Protein AF-A0A5B0E7H5-F1 (afdb_monomer)

Foldseek 3Di:
DDDDDDDDDDDDDDDDDDDDDDDDDDDDDDDDDDDDDDDDDPPPDPDPPDFAFDDADADDDDPPDDPDDLADDDQFKTKDASNNPYPVQWDDDPQWDQKTKDWPDDADPSAAHFKTKIKMKAAAFIWGQAPDPFQQKKKKKAWNADWKWKQFPHDTDIAHHQKMKTGHRNGGMIITHNDRGITIIMMMMGRDDDDPPAADDMFIDGLVPFDWAADPPQPSQWTKGWRDDPPGLNDFKTKIKIKHFAFGKPPFFDFAQKWKKKAKTAAWWFKCWQNDTGIGGRGMMMTGHHGTGIMIGRNTNGMTMIIMMITHNDDDDDD

Mean predicted aligned error: 10.49 Å

Radius of gyration: 26.54 Å; Cα contacts (8 Å, |Δi|>4): 688; chains: 1; bounding box: 64×86×79 Å

Structure (mmCIF, N/CA/C/O backbone):
data_AF-A0A5B0E7H5-F1
#
_entry.id   AF-A0A5B0E7H5-F1
#
loop_
_atom_site.group_PDB
_atom_site.id
_atom_site.type_symbol
_atom_site.label_atom_id
_atom_site.label_alt_id
_atom_site.label_comp_id
_atom_site.label_asym_id
_atom_site.label_entity_id
_atom_site.label_seq_id
_atom_site.pdbx_PDB_ins_code
_atom_site.Cartn_x
_atom_site.Cartn_y
_atom_site.Cartn_z
_atom_site.occupancy
_atom_site.B_iso_or_equiv
_atom_site.auth_seq_id
_atom_site.auth_comp_id
_atom_site.auth_asym_id
_atom_site.auth_atom_id
_atom_site.pdbx_PDB_model_num
ATOM 1 N N . MET A 1 1 ? -42.632 -40.472 -27.483 1.00 30.42 1 MET A N 1
ATOM 2 C CA . MET A 1 1 ? -42.657 -41.358 -28.666 1.00 30.42 1 MET A CA 1
ATOM 3 C C . MET A 1 1 ? -42.589 -40.482 -29.907 1.00 30.42 1 MET A C 1
ATOM 5 O O . MET A 1 1 ? -43.371 -39.550 -29.985 1.00 30.42 1 MET A O 1
ATOM 9 N N . ILE A 1 2 ? -41.703 -40.842 -30.837 1.00 28.31 2 ILE A N 1
ATOM 10 C CA . ILE A 1 2 ? -41.766 -40.560 -32.282 1.00 28.31 2 ILE A CA 1
ATOM 11 C C . ILE A 1 2 ? -41.343 -39.156 -32.753 1.00 28.31 2 ILE A C 1
ATOM 13 O O . ILE A 1 2 ? -41.900 -38.126 -32.398 1.00 28.31 2 ILE A O 1
ATOM 17 N N . CYS A 1 3 ? -40.332 -39.196 -33.621 1.00 27.45 3 CYS A N 1
ATOM 18 C CA . CYS A 1 3 ? -39.762 -38.128 -34.424 1.00 27.45 3 CYS A CA 1
ATOM 19 C C . CYS A 1 3 ? -40.385 -38.168 -35.836 1.00 27.45 3 CYS A C 1
ATOM 21 O O . CYS A 1 3 ? -40.509 -39.253 -36.406 1.00 27.45 3 CYS A O 1
ATOM 23 N N . SER A 1 4 ? -40.718 -37.014 -36.423 1.00 28.89 4 SER A N 1
ATOM 24 C CA . SER A 1 4 ? -40.969 -36.820 -37.870 1.00 28.89 4 SER A CA 1
ATOM 25 C C . SER A 1 4 ? -40.865 -35.316 -38.188 1.00 28.89 4 SER A C 1
ATOM 27 O O . SER A 1 4 ? -41.544 -34.534 -37.535 1.00 28.89 4 SER A O 1
ATOM 29 N N . LYS A 1 5 ? -39.869 -34.839 -38.951 1.00 33.03 5 LYS A N 1
ATOM 30 C CA . LYS A 1 5 ? -39.740 -34.725 -40.430 1.00 33.03 5 LYS A CA 1
ATOM 31 C C . LYS A 1 5 ? -40.480 -33.539 -41.099 1.00 33.03 5 LYS A C 1
ATOM 33 O O . LYS A 1 5 ? -41.660 -33.334 -40.858 1.00 33.03 5 LYS A O 1
ATOM 38 N N . ASN A 1 6 ? -39.750 -32.935 -42.058 1.00 27.64 6 ASN A N 1
ATOM 39 C CA . ASN A 1 6 ? -40.088 -31.979 -43.145 1.00 27.64 6 ASN A CA 1
ATOM 40 C C . ASN A 1 6 ? -39.972 -30.481 -42.776 1.00 27.64 6 ASN A C 1
ATOM 42 O O . ASN A 1 6 ? -40.640 -30.043 -41.856 1.00 27.64 6 ASN A O 1
ATOM 46 N N . ALA A 1 7 ? -39.101 -29.617 -43.322 1.00 31.47 7 ALA A N 1
ATOM 47 C CA . ALA A 1 7 ? -38.440 -29.396 -44.625 1.00 31.47 7 ALA A CA 1
ATOM 48 C C . ALA A 1 7 ? -39.195 -28.458 -45.606 1.00 31.47 7 ALA A C 1
ATOM 50 O O . ALA A 1 7 ? -40.274 -28.799 -46.075 1.00 31.47 7 ALA A O 1
ATOM 51 N N . PHE A 1 8 ? -38.489 -27.367 -45.975 1.00 29.91 8 PHE A N 1
ATOM 52 C CA . PHE A 1 8 ? -38.363 -26.712 -47.299 1.00 29.91 8 PHE A CA 1
ATOM 53 C C . PHE A 1 8 ? -39.055 -25.363 -47.671 1.00 29.91 8 PHE A C 1
ATOM 55 O O . PHE A 1 8 ? -40.262 -25.204 -47.566 1.00 29.91 8 PHE A O 1
ATOM 62 N N . TYR A 1 9 ? -38.198 -24.493 -48.265 1.00 28.42 9 TYR A N 1
ATOM 63 C CA . TYR A 1 9 ? -38.346 -23.271 -49.108 1.00 28.42 9 TYR A CA 1
ATOM 64 C C . TYR A 1 9 ? -38.846 -21.950 -48.461 1.00 28.42 9 TYR A C 1
ATOM 66 O O . TYR A 1 9 ? -39.872 -21.967 -47.807 1.00 28.42 9 TYR A O 1
ATOM 74 N N . ASN A 1 10 ? -38.255 -20.737 -48.544 1.00 27.42 10 ASN A N 1
ATOM 75 C CA . ASN A 1 10 ? -37.221 -19.991 -49.312 1.00 27.42 10 ASN A CA 1
ATOM 76 C C . ASN A 1 10 ? -37.847 -18.759 -50.031 1.00 27.42 10 ASN A C 1
ATOM 78 O O . ASN A 1 10 ? -38.847 -18.905 -50.727 1.00 27.42 10 ASN A O 1
ATOM 82 N N . ARG A 1 11 ? -37.139 -17.614 -49.949 1.00 28.45 11 ARG A N 1
ATOM 83 C CA . ARG A 1 11 ? -37.188 -16.359 -50.749 1.00 28.45 11 ARG A CA 1
ATOM 84 C C . ARG A 1 11 ? -38.073 -15.180 -50.306 1.00 28.45 11 ARG A C 1
ATOM 86 O O . ARG A 1 11 ? -39.284 -15.294 -50.187 1.00 28.45 11 ARG A O 1
ATOM 93 N N . GLY A 1 12 ? -37.432 -14.001 -50.257 1.00 26.78 12 GLY A N 1
ATOM 94 C CA . GLY A 1 12 ? -38.083 -12.688 -50.331 1.00 26.78 12 GLY A CA 1
ATOM 95 C C . GLY A 1 12 ? -37.184 -11.496 -49.962 1.00 26.78 12 GLY A C 1
ATOM 96 O O . GLY A 1 12 ? -37.379 -10.898 -48.914 1.00 26.78 12 GLY A O 1
ATOM 97 N N . CYS A 1 13 ? -36.210 -11.137 -50.808 1.00 26.75 13 CYS A N 1
ATOM 98 C CA . CYS A 1 13 ? -35.575 -9.807 -50.804 1.00 26.75 13 CYS A CA 1
ATOM 99 C C . CYS A 1 13 ? -36.469 -8.796 -51.543 1.00 26.75 13 CYS A C 1
ATOM 101 O O . CYS A 1 13 ? -36.994 -9.176 -52.579 1.00 26.75 13 CYS A O 1
ATOM 103 N N . PHE A 1 14 ? -36.552 -7.533 -51.096 1.00 30.05 14 PHE A N 1
ATOM 104 C CA . PHE A 1 14 ? -36.381 -6.313 -51.921 1.00 30.05 14 PHE A CA 1
ATOM 105 C C . PHE A 1 14 ? -36.219 -5.057 -51.015 1.00 30.05 14 PHE A C 1
ATOM 107 O O . PHE A 1 14 ? -36.748 -5.054 -49.903 1.00 30.05 14 PHE A O 1
ATOM 114 N N . PRO A 1 15 ? -35.476 -4.015 -51.455 1.00 37.59 15 PRO A N 1
ATOM 115 C CA . PRO A 1 15 ? -35.039 -2.862 -50.662 1.00 37.59 15 PRO A CA 1
ATOM 116 C C . PRO A 1 15 ? -35.802 -1.569 -51.013 1.00 37.59 15 PRO A C 1
ATOM 118 O O . PRO A 1 15 ? -36.401 -1.476 -52.083 1.00 37.59 15 PRO A O 1
ATOM 121 N N . LEU A 1 16 ? -35.696 -0.529 -50.177 1.00 30.44 16 LEU A N 1
ATOM 122 C CA . LEU A 1 16 ? -36.012 0.849 -50.573 1.00 30.44 16 LEU A CA 1
ATOM 123 C C . LEU A 1 16 ? -34.967 1.849 -50.044 1.00 30.44 16 LEU A C 1
ATOM 125 O O . LEU A 1 16 ? -34.362 1.677 -48.992 1.00 30.44 16 LEU A O 1
ATOM 129 N N . THR A 1 17 ? -34.745 2.843 -50.893 1.00 33.75 17 THR A N 1
ATOM 130 C CA . THR A 1 17 ? -33.585 3.710 -51.152 1.00 33.75 17 THR A CA 1
ATOM 131 C C . THR A 1 17 ? -33.424 4.953 -50.253 1.00 33.75 17 THR A C 1
ATOM 133 O O . THR A 1 17 ? -34.327 5.280 -49.487 1.00 33.75 17 THR A O 1
ATOM 136 N N . PRO A 1 18 ? -32.286 5.681 -50.367 1.00 33.81 18 PRO A N 1
ATOM 137 C CA . PRO A 1 18 ? -31.884 6.757 -49.462 1.00 33.81 18 PRO A CA 1
ATOM 138 C C . PRO A 1 18 ? -32.361 8.142 -49.926 1.00 33.81 18 PRO A C 1
ATOM 140 O O . PRO A 1 18 ? -32.415 8.419 -51.124 1.00 33.81 18 PRO A O 1
ATOM 143 N N . HIS A 1 19 ? -32.599 9.056 -48.981 1.00 29.30 19 HIS A N 1
ATOM 144 C CA . HIS A 1 19 ? -32.751 10.481 -49.281 1.00 29.30 19 HIS A CA 1
ATOM 145 C C . HIS A 1 19 ? -31.464 11.249 -48.960 1.00 29.30 19 HIS A C 1
ATOM 147 O O . HIS A 1 19 ? -31.095 11.441 -47.805 1.00 29.30 19 HIS A O 1
ATOM 153 N N . GLN A 1 20 ? -30.799 11.718 -50.017 1.00 29.64 20 GLN A N 1
ATOM 154 C CA . GLN A 1 20 ? -29.898 12.865 -49.970 1.00 29.64 20 GLN A CA 1
ATOM 155 C C . GLN A 1 20 ? -30.726 14.158 -50.020 1.00 29.64 20 GLN A C 1
ATOM 157 O O . GLN A 1 20 ? -31.574 14.311 -50.898 1.00 29.64 20 GLN A O 1
ATOM 162 N N . SER A 1 21 ? -30.396 15.137 -49.178 1.00 29.45 21 SER A N 1
ATOM 163 C CA . SER A 1 21 ? -30.638 16.551 -49.481 1.00 29.45 21 SER A CA 1
ATOM 164 C C . SER A 1 21 ? -29.407 17.377 -49.119 1.00 29.45 21 SER A C 1
ATOM 166 O O . SER A 1 21 ? -28.910 17.344 -47.995 1.00 29.45 21 SER A O 1
ATOM 168 N N . ARG A 1 22 ? -28.902 18.085 -50.128 1.00 30.16 22 ARG A N 1
ATOM 169 C CA . ARG A 1 22 ? -27.728 18.957 -50.117 1.00 30.16 22 ARG A CA 1
ATOM 170 C C . ARG A 1 22 ? -27.950 20.226 -49.279 1.00 30.16 22 ARG A C 1
ATOM 172 O O . ARG A 1 22 ? -28.984 20.865 -49.396 1.00 30.16 22 ARG A O 1
ATOM 179 N N . SER A 1 23 ? -26.897 20.608 -48.551 1.00 31.05 23 SER A N 1
ATOM 180 C CA . SER A 1 23 ? -26.299 21.955 -48.448 1.00 31.05 23 SER A CA 1
ATOM 181 C C . SER A 1 23 ? -27.217 23.188 -48.503 1.00 31.05 23 SER A C 1
ATOM 183 O O . SER A 1 23 ? -27.631 23.580 -49.591 1.00 31.05 23 SER A O 1
ATOM 185 N N . VAL A 1 24 ? -27.237 23.959 -47.405 1.00 30.70 24 VAL A N 1
ATOM 186 C CA . VAL A 1 24 ? -27.066 25.425 -47.454 1.00 30.70 24 VAL A CA 1
ATOM 187 C C . VAL A 1 24 ? -26.191 25.874 -46.277 1.00 30.70 24 VAL A C 1
ATOM 189 O O . VAL A 1 24 ? -26.547 25.713 -45.113 1.00 30.70 24 VAL A O 1
ATOM 192 N N . ARG A 1 25 ? -25.022 26.446 -46.591 1.00 32.78 25 ARG A N 1
ATOM 193 C CA . ARG A 1 25 ? -24.206 27.240 -45.665 1.00 32.78 25 ARG A CA 1
ATOM 194 C C . ARG A 1 25 ? -24.936 28.553 -45.371 1.00 32.78 25 ARG A C 1
ATOM 196 O O . ARG A 1 25 ? -25.133 29.345 -46.285 1.00 32.78 25 ARG A O 1
ATOM 203 N N . GLY A 1 26 ? -25.236 28.815 -44.104 1.00 29.23 26 GLY A N 1
ATOM 204 C CA . GLY A 1 26 ? -25.630 30.131 -43.605 1.00 29.23 26 GLY A CA 1
ATOM 205 C C . GLY A 1 26 ? -24.793 30.478 -42.379 1.00 29.23 26 GLY A C 1
ATOM 206 O O . GLY A 1 26 ? -24.998 29.915 -41.310 1.00 29.23 26 GLY A O 1
ATOM 207 N N . ARG A 1 27 ? -23.810 31.372 -42.541 1.00 35.53 27 ARG A N 1
ATOM 208 C CA . ARG A 1 27 ? -23.078 31.987 -41.425 1.00 35.53 27 ARG A CA 1
ATOM 209 C C . ARG A 1 27 ? -24.047 32.876 -40.647 1.00 35.53 27 ARG A C 1
ATOM 211 O O . ARG A 1 27 ? -24.422 33.926 -41.157 1.00 35.53 27 ARG A O 1
ATOM 218 N N . LEU A 1 28 ? -24.366 32.513 -39.410 1.00 28.27 28 LEU A N 1
ATOM 219 C CA . LEU A 1 28 ? -24.822 33.472 -38.407 1.00 28.27 28 LEU A CA 1
ATOM 220 C C . LEU A 1 28 ? -23.637 33.807 -37.500 1.00 28.27 28 LEU A C 1
ATOM 222 O O . LEU A 1 28 ? -23.250 33.030 -36.632 1.00 28.27 28 LEU A O 1
ATOM 226 N N . LYS A 1 29 ? -23.030 34.969 -37.761 1.00 29.17 29 LYS A N 1
ATOM 227 C CA . LYS A 1 29 ? -22.215 35.681 -36.776 1.00 29.17 29 LYS A CA 1
ATOM 228 C C . LYS A 1 29 ? -23.172 36.163 -35.690 1.00 29.17 29 LYS A C 1
ATOM 230 O O . LYS A 1 29 ? -23.997 37.030 -35.960 1.00 29.17 29 LYS A O 1
ATOM 235 N N . ILE A 1 30 ? -23.065 35.599 -34.496 1.00 30.25 30 ILE A N 1
ATOM 236 C CA . ILE A 1 30 ? -23.638 36.202 -33.296 1.00 30.25 30 ILE A CA 1
ATOM 237 C C . ILE A 1 30 ? -22.499 36.995 -32.663 1.00 30.25 30 ILE A C 1
ATOM 239 O O . ILE A 1 30 ? -21.560 36.428 -32.112 1.00 30.25 30 ILE A O 1
ATOM 243 N N . GLU A 1 31 ? -22.542 38.311 -32.851 1.00 28.61 31 GLU A N 1
ATOM 244 C CA . GLU A 1 31 ? -21.691 39.261 -32.144 1.00 28.61 31 GLU A CA 1
ATOM 245 C C . GLU A 1 31 ? -22.178 39.346 -30.694 1.00 28.61 31 GLU A C 1
ATOM 247 O O . GLU A 1 31 ? -23.252 39.871 -30.411 1.00 28.61 31 GLU A O 1
ATOM 252 N N . THR A 1 32 ? -21.407 38.789 -29.764 1.00 30.52 32 THR A N 1
ATOM 253 C CA . THR A 1 32 ? -21.581 39.035 -28.328 1.00 30.52 32 THR A CA 1
ATOM 254 C C . THR A 1 32 ? -20.955 40.384 -27.957 1.00 30.52 32 THR A C 1
ATOM 256 O O . THR A 1 32 ? -19.798 40.617 -28.319 1.00 30.52 32 THR A O 1
ATOM 259 N N . PRO A 1 33 ? -21.656 41.271 -27.223 1.00 31.27 33 PRO A N 1
ATOM 260 C CA . PRO A 1 33 ? -21.093 42.547 -26.808 1.00 31.27 33 PRO A CA 1
ATOM 261 C C . PRO A 1 33 ? -20.001 42.341 -25.755 1.00 31.27 33 PRO A C 1
ATOM 263 O O . PRO A 1 33 ? -20.170 41.584 -24.798 1.00 31.27 33 PRO A O 1
ATOM 266 N N . ALA A 1 34 ? -18.891 43.058 -25.917 1.00 33.00 34 ALA A N 1
ATOM 267 C CA . ALA A 1 34 ? -17.861 43.186 -24.901 1.00 33.00 34 ALA A CA 1
ATOM 268 C C . ALA A 1 34 ? -18.438 43.926 -23.686 1.00 33.00 34 ALA A C 1
ATOM 270 O O . ALA A 1 34 ? -18.715 45.123 -23.760 1.00 33.00 34 ALA A O 1
ATOM 271 N N . TYR A 1 35 ? -18.610 43.219 -22.569 1.00 27.11 35 TYR A N 1
ATOM 272 C CA . TYR A 1 35 ? -18.938 43.833 -21.288 1.00 27.11 35 TYR A CA 1
ATOM 273 C C . TYR A 1 35 ? -17.732 43.721 -20.359 1.00 27.11 35 TYR A C 1
ATOM 275 O O . TYR A 1 35 ? -17.402 42.664 -19.826 1.00 27.11 35 TYR A O 1
ATOM 283 N N . ASN A 1 36 ? -17.035 44.846 -20.240 1.00 30.72 36 ASN A N 1
ATOM 284 C CA . ASN A 1 36 ? -15.887 45.038 -19.376 1.00 30.72 36 ASN A CA 1
ATOM 285 C C . ASN A 1 36 ? -16.408 45.356 -17.966 1.00 30.72 36 ASN A C 1
ATOM 287 O O . ASN A 1 36 ? -16.797 46.489 -17.693 1.00 30.72 36 ASN A O 1
ATOM 291 N N . HIS A 1 37 ? -16.402 44.375 -17.063 1.00 30.08 37 HIS A N 1
ATOM 292 C CA . HIS A 1 37 ? -16.455 44.651 -15.630 1.00 30.08 37 HIS A CA 1
ATOM 293 C C . HIS A 1 37 ? -15.289 43.979 -14.921 1.00 30.08 37 HIS A C 1
ATOM 295 O O . HIS A 1 37 ? -15.263 42.781 -14.655 1.00 30.08 37 HIS A O 1
ATOM 301 N N . SER A 1 38 ? -14.317 44.819 -14.590 1.00 34.94 38 SER A N 1
ATOM 302 C CA . SER A 1 38 ? -13.296 44.575 -13.590 1.00 34.94 38 SER A CA 1
ATOM 303 C C . SER A 1 38 ? -13.946 44.392 -12.214 1.00 34.94 38 SER A C 1
ATOM 305 O O . SER A 1 38 ? -14.137 45.360 -11.477 1.00 34.94 38 SER A O 1
ATOM 307 N N . HIS A 1 39 ? -14.249 43.152 -11.843 1.00 28.94 39 HIS A N 1
ATOM 308 C CA . HIS A 1 39 ? -14.435 42.776 -10.447 1.00 28.94 39 HIS A CA 1
ATOM 309 C C . HIS A 1 39 ? -13.258 41.908 -10.013 1.00 28.94 39 HIS A C 1
ATOM 311 O O . HIS A 1 39 ? -13.059 40.790 -10.481 1.00 28.94 39 HIS A O 1
ATOM 317 N N . ARG A 1 40 ? -12.436 42.479 -9.126 1.00 31.61 40 ARG A N 1
ATOM 318 C CA . ARG A 1 40 ? -11.386 41.770 -8.397 1.00 31.61 40 ARG A CA 1
ATOM 319 C C . ARG A 1 40 ? -12.048 40.674 -7.563 1.00 31.61 40 ARG A C 1
ATOM 321 O O . ARG A 1 40 ? -12.559 40.958 -6.484 1.00 31.61 40 ARG A O 1
ATOM 328 N N . TYR A 1 41 ? -12.002 39.436 -8.033 1.00 28.30 41 TYR A N 1
ATOM 329 C CA . TYR A 1 41 ? -12.186 38.289 -7.157 1.00 28.30 41 TYR A CA 1
ATOM 330 C C . TYR A 1 41 ? -10.879 38.075 -6.394 1.00 28.30 41 TYR A C 1
ATOM 332 O O . TYR A 1 41 ? -9.829 37.795 -6.971 1.00 28.30 41 TYR A O 1
ATOM 340 N N . HIS A 1 42 ? -10.928 38.272 -5.077 1.00 30.75 42 HIS A N 1
ATOM 341 C CA . HIS A 1 42 ? -9.955 37.675 -4.175 1.00 30.75 42 HIS A CA 1
ATOM 342 C C . HIS A 1 42 ? -10.023 36.156 -4.365 1.00 30.75 42 HIS A C 1
ATOM 344 O O . HIS A 1 42 ? -10.986 35.521 -3.940 1.00 30.75 42 HIS A O 1
ATOM 350 N N . ASN A 1 43 ? -9.005 35.577 -5.003 1.00 33.72 43 ASN A N 1
ATOM 351 C CA . ASN A 1 43 ? -8.789 34.133 -5.025 1.00 33.72 43 ASN A CA 1
ATOM 352 C C . ASN A 1 43 ? -8.360 33.674 -3.624 1.00 33.72 43 ASN A C 1
ATOM 354 O O . ASN A 1 43 ? -7.180 33.493 -3.339 1.00 33.72 43 ASN A O 1
ATOM 358 N N . GLY A 1 44 ? -9.346 33.531 -2.742 1.00 30.31 44 GLY A N 1
ATOM 359 C CA . GLY A 1 44 ? -9.248 32.869 -1.445 1.00 30.31 44 GLY A CA 1
ATOM 360 C C . GLY A 1 44 ? -9.862 31.470 -1.476 1.00 30.31 44 GLY A C 1
ATOM 361 O O . GLY A 1 44 ? -10.507 31.077 -0.512 1.00 30.31 44 GLY A O 1
ATOM 362 N N . GLY A 1 45 ? -9.722 30.735 -2.585 1.00 31.27 45 GLY A N 1
ATOM 363 C CA . GLY A 1 45 ? -10.048 29.308 -2.598 1.00 31.27 45 GLY A CA 1
ATOM 364 C C . GLY A 1 45 ? -9.111 28.551 -1.646 1.00 31.27 45 GLY A C 1
ATOM 365 O O . GLY A 1 45 ? -7.953 28.962 -1.496 1.00 31.27 45 GLY A O 1
ATOM 366 N N . PRO A 1 46 ? -9.568 27.475 -0.977 1.00 35.03 46 PRO A N 1
ATOM 367 C CA . PRO A 1 46 ? -8.694 26.676 -0.132 1.00 35.03 46 PRO A CA 1
ATOM 368 C C . PRO A 1 46 ? -7.503 26.212 -0.973 1.00 35.03 46 PRO A C 1
ATOM 370 O O . PRO A 1 46 ? -7.673 25.586 -2.018 1.00 35.03 46 PRO A O 1
ATOM 373 N N . ARG A 1 47 ? -6.282 26.553 -0.541 1.00 36.19 47 ARG A N 1
ATOM 374 C CA . ARG A 1 47 ? -5.071 25.967 -1.120 1.00 36.19 47 ARG A CA 1
ATOM 375 C C . ARG A 1 47 ? -5.203 24.461 -0.943 1.00 36.19 47 ARG A C 1
ATOM 377 O O . ARG A 1 47 ? -5.145 23.992 0.194 1.00 36.19 47 ARG A O 1
ATOM 384 N N . VAL A 1 48 ? -5.382 23.724 -2.038 1.00 41.94 48 VAL A N 1
ATOM 385 C CA . VAL A 1 48 ? -5.233 22.268 -2.039 1.00 41.94 48 VAL A CA 1
ATOM 386 C C . VAL A 1 48 ? -3.827 22.008 -1.510 1.00 41.94 48 VAL A C 1
ATOM 388 O O . VAL A 1 48 ? -2.835 22.322 -2.171 1.00 41.94 48 VAL A O 1
ATOM 391 N N . ARG A 1 49 ? -3.719 21.571 -0.250 1.00 52.53 49 ARG A N 1
ATOM 392 C CA . ARG A 1 49 ? -2.429 21.185 0.316 1.00 52.53 49 ARG A CA 1
ATOM 393 C C . ARG A 1 49 ? -1.909 20.046 -0.551 1.00 52.53 49 ARG A C 1
ATOM 395 O O . ARG A 1 49 ? -2.633 19.084 -0.791 1.00 52.53 49 ARG A O 1
ATOM 402 N N . LYS A 1 50 ? -0.676 20.182 -1.047 1.00 62.75 50 LYS A N 1
ATOM 403 C CA . LYS A 1 50 ? 0.002 19.113 -1.782 1.00 62.75 50 LYS A CA 1
ATOM 404 C C . LYS A 1 50 ? -0.021 17.865 -0.900 1.00 62.75 50 LYS A C 1
ATOM 406 O O . LYS A 1 50 ? 0.435 17.939 0.238 1.00 62.75 50 LYS A O 1
ATOM 411 N N . ALA A 1 51 ? -0.576 16.772 -1.418 1.00 68.69 51 ALA A N 1
ATOM 412 C CA . ALA A 1 51 ? -0.618 15.483 -0.742 1.00 68.69 51 ALA A CA 1
ATOM 413 C C . ALA A 1 51 ? 0.775 15.111 -0.212 1.00 68.69 51 ALA A C 1
ATOM 415 O O . ALA A 1 51 ? 1.729 15.025 -0.995 1.00 68.69 51 ALA A O 1
ATOM 416 N N . THR A 1 52 ? 0.880 14.922 1.101 1.00 77.19 52 THR A N 1
ATOM 417 C CA . THR A 1 52 ? 2.083 14.428 1.777 1.00 77.19 52 THR A CA 1
ATOM 418 C C . THR A 1 52 ? 1.932 12.938 2.033 1.00 77.19 52 THR A C 1
ATOM 420 O O . THR A 1 52 ? 0.860 12.509 2.455 1.00 77.19 52 THR A O 1
ATOM 423 N N . TYR A 1 53 ? 2.996 12.173 1.819 1.00 84.62 53 TYR A N 1
ATOM 424 C CA . TYR A 1 53 ? 3.030 10.743 2.105 1.00 84.62 53 TYR A CA 1
ATOM 425 C C . TYR A 1 53 ? 4.148 10.489 3.11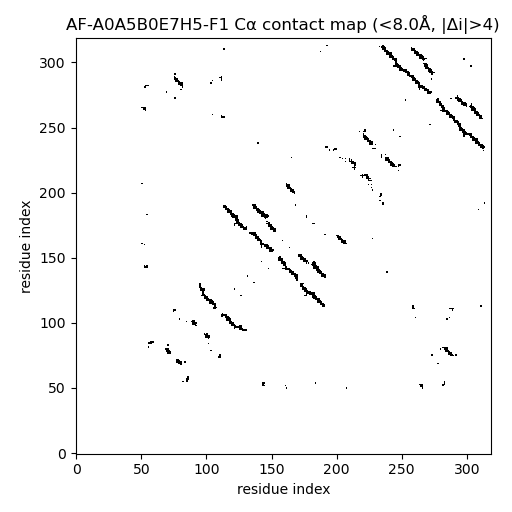2 1.00 84.62 53 TYR A C 1
ATOM 427 O O . TYR A 1 53 ? 5.259 10.992 2.936 1.00 84.62 53 TYR A O 1
ATOM 435 N N . PHE A 1 54 ? 3.851 9.770 4.192 1.00 82.56 54 PHE A N 1
ATOM 436 C CA . PHE A 1 54 ? 4.872 9.400 5.167 1.00 82.56 54 PHE A CA 1
ATOM 437 C C . PHE A 1 54 ? 5.819 8.337 4.611 1.00 82.56 54 PHE A C 1
ATOM 439 O O . PHE A 1 54 ? 5.385 7.406 3.931 1.00 82.56 54 PHE A O 1
ATOM 446 N N . THR A 1 55 ? 7.095 8.439 4.984 1.00 70.94 55 THR A N 1
ATOM 447 C CA . THR A 1 55 ? 8.099 7.404 4.747 1.00 70.94 55 THR A CA 1
ATOM 448 C C . THR A 1 55 ? 8.877 7.078 6.032 1.00 70.94 55 THR A C 1
ATOM 450 O O . THR A 1 55 ? 9.125 7.975 6.847 1.00 70.94 55 THR A O 1
ATOM 453 N N . PRO A 1 56 ? 9.233 5.798 6.272 1.00 74.12 56 PRO A N 1
ATOM 454 C CA . PRO A 1 56 ? 9.899 5.383 7.505 1.00 74.12 56 PRO A CA 1
ATOM 455 C C . PRO A 1 56 ? 11.251 6.061 7.731 1.00 74.12 56 PRO A C 1
ATOM 457 O O . PRO A 1 56 ? 11.988 6.350 6.785 1.00 74.12 56 PRO A O 1
ATOM 460 N N . ARG A 1 57 ? 11.590 6.251 9.013 1.00 68.31 57 ARG A N 1
ATOM 461 C CA . ARG A 1 57 ? 12.935 6.624 9.466 1.00 68.31 57 ARG A CA 1
ATOM 462 C C . ARG A 1 57 ? 13.647 5.397 10.020 1.00 68.31 57 ARG A C 1
ATOM 464 O O . ARG A 1 57 ? 13.126 4.712 10.901 1.00 68.31 57 ARG A O 1
ATOM 471 N N . THR A 1 58 ? 14.859 5.184 9.539 1.00 68.62 58 THR A N 1
ATOM 472 C CA . THR A 1 58 ? 15.662 3.981 9.764 1.00 68.62 58 THR A CA 1
ATOM 473 C C . THR A 1 58 ? 16.389 3.948 11.114 1.00 68.62 58 THR A C 1
ATOM 475 O O . THR A 1 58 ? 16.795 2.886 11.577 1.00 68.62 58 THR A O 1
ATOM 478 N N . GLU A 1 59 ? 16.484 5.092 11.796 1.00 73.81 59 GLU A N 1
ATOM 479 C CA . GLU A 1 59 ? 17.217 5.264 13.058 1.00 73.81 59 GLU A CA 1
ATOM 480 C C . GLU A 1 59 ? 16.708 4.360 14.194 1.00 73.81 59 GLU A C 1
ATOM 482 O O . GLU A 1 59 ? 15.503 4.264 14.445 1.00 73.81 59 GLU A O 1
ATOM 487 N N . VAL A 1 60 ? 17.629 3.745 14.940 1.00 78.31 60 VAL A N 1
ATOM 488 C CA . VAL A 1 60 ? 17.298 2.952 16.134 1.00 78.31 60 VAL A CA 1
ATOM 489 C C . VAL A 1 60 ? 16.959 3.894 17.305 1.00 78.31 60 VAL A C 1
ATOM 491 O O . VAL A 1 60 ? 17.760 4.784 17.594 1.00 78.31 60 VAL A O 1
ATOM 494 N N . PRO A 1 61 ? 15.812 3.708 17.994 1.00 81.38 61 PRO A N 1
ATOM 495 C CA . PRO A 1 61 ? 15.447 4.473 19.191 1.00 81.38 61 PRO A CA 1
ATOM 496 C C . PRO A 1 61 ? 16.512 4.451 20.290 1.00 81.38 61 PRO A C 1
ATOM 498 O O . PRO A 1 61 ? 17.283 3.493 20.417 1.00 81.38 61 PRO A O 1
ATOM 501 N N . ALA A 1 62 ? 16.521 5.475 21.144 1.00 84.94 62 ALA A N 1
ATOM 502 C CA . ALA A 1 62 ? 17.415 5.485 22.296 1.00 84.94 62 ALA A CA 1
ATOM 503 C C . ALA A 1 62 ? 17.012 4.399 23.311 1.00 84.94 62 ALA A C 1
ATOM 505 O O . ALA A 1 62 ? 15.834 4.178 23.575 1.00 84.94 62 ALA A O 1
ATOM 506 N N . GLN A 1 63 ? 17.995 3.774 23.969 1.00 88.88 63 GLN A N 1
ATOM 507 C CA . GLN A 1 63 ? 17.757 2.773 25.029 1.00 88.88 63 GLN A CA 1
ATOM 508 C C . GLN A 1 63 ? 17.010 3.338 26.256 1.00 88.88 63 GLN A C 1
ATOM 510 O O . GLN A 1 63 ? 16.604 2.589 27.137 1.00 88.88 63 GLN A O 1
ATOM 515 N N . THR A 1 64 ? 16.852 4.661 26.333 1.00 90.50 64 THR A N 1
ATOM 516 C CA . THR A 1 64 ? 16.098 5.367 27.377 1.00 90.50 64 THR A CA 1
ATOM 517 C C . THR A 1 64 ? 14.611 5.529 27.053 1.00 90.50 64 THR A C 1
ATOM 519 O O . THR A 1 64 ? 13.877 6.075 27.874 1.00 90.50 64 THR A O 1
ATOM 522 N N . GLU A 1 65 ? 14.164 5.134 25.860 1.00 86.56 65 GLU A N 1
ATOM 523 C CA . GLU A 1 65 ? 12.757 5.228 25.463 1.00 86.56 65 GLU A CA 1
ATOM 524 C C . GLU A 1 65 ? 11.895 4.146 26.132 1.00 86.56 65 GLU A C 1
ATOM 526 O O . GLU A 1 65 ? 12.366 3.064 26.486 1.00 86.56 65 GLU A O 1
ATOM 531 N N . LEU A 1 66 ? 10.607 4.447 26.324 1.00 86.88 66 LEU A N 1
ATOM 532 C CA . LEU A 1 66 ? 9.638 3.473 26.827 1.00 86.88 66 LEU A CA 1
ATOM 533 C C . LEU A 1 66 ? 9.343 2.421 25.752 1.00 86.88 66 LEU A C 1
ATOM 535 O O . LEU A 1 66 ? 9.216 2.747 24.577 1.00 86.88 66 LEU A O 1
ATOM 539 N N . ILE A 1 67 ? 9.164 1.170 26.176 1.00 85.56 67 ILE A N 1
ATOM 540 C CA . ILE A 1 67 ? 8.868 0.047 25.270 1.00 85.56 67 ILE A CA 1
ATOM 541 C C . ILE A 1 67 ? 7.378 -0.102 24.929 1.00 85.56 67 ILE A C 1
ATOM 543 O O . ILE A 1 67 ? 7.030 -0.894 24.058 1.00 85.56 67 ILE A O 1
ATOM 547 N N . THR A 1 68 ? 6.488 0.597 25.639 1.00 87.19 68 THR A N 1
ATOM 548 C CA . THR A 1 68 ? 5.045 0.533 25.378 1.00 87.19 68 THR A CA 1
ATOM 549 C C . THR A 1 68 ? 4.742 1.136 24.009 1.00 87.19 68 THR A C 1
ATOM 551 O O . THR A 1 68 ? 5.081 2.290 23.760 1.00 87.19 68 THR A O 1
ATOM 554 N N . ASP A 1 69 ? 4.063 0.380 23.148 1.00 88.88 69 ASP A N 1
ATOM 555 C CA . ASP A 1 69 ? 3.688 0.805 21.797 1.00 88.88 69 ASP A CA 1
ATOM 556 C C . ASP A 1 69 ? 2.320 0.215 21.402 1.00 88.88 69 ASP A C 1
ATOM 558 O O . ASP A 1 69 ? 1.745 -0.611 22.110 1.00 88.88 69 ASP A O 1
ATOM 562 N N . ARG A 1 70 ? 1.789 0.654 20.260 1.00 94.19 70 ARG A N 1
ATOM 563 C CA . ARG A 1 70 ? 0.497 0.261 19.676 1.00 94.19 70 ARG A CA 1
ATOM 564 C C . ARG A 1 70 ? 0.590 -1.002 18.811 1.00 94.19 70 ARG A C 1
ATOM 566 O O . ARG A 1 70 ? -0.395 -1.383 18.185 1.00 94.19 70 ARG A O 1
ATOM 573 N N . SER A 1 71 ? 1.772 -1.615 18.734 1.00 94.56 71 SER A N 1
ATOM 574 C CA . SER A 1 71 ? 2.002 -2.829 17.952 1.00 94.56 71 SER A CA 1
ATOM 575 C C . SER A 1 71 ? 1.199 -3.985 18.532 1.00 94.56 71 SER A C 1
ATOM 577 O O . SER A 1 71 ? 1.347 -4.322 19.707 1.00 94.56 71 SER A O 1
ATOM 579 N N . VAL A 1 72 ? 0.328 -4.580 17.719 1.00 94.94 72 VAL A N 1
ATOM 580 C CA . VAL A 1 72 ? -0.555 -5.661 18.162 1.00 94.94 72 VAL A CA 1
ATOM 581 C C . VAL A 1 72 ? -0.881 -6.607 17.014 1.00 94.94 72 VAL A C 1
ATOM 583 O O . VAL A 1 72 ? -1.096 -6.184 15.880 1.00 94.94 72 VAL A O 1
ATOM 586 N N . VAL A 1 73 ? -0.954 -7.898 17.327 1.00 93.94 73 VAL A N 1
ATOM 587 C CA . VAL A 1 73 ? -1.487 -8.944 16.449 1.00 93.94 73 VAL A CA 1
ATOM 588 C C . VAL A 1 73 ? -2.621 -9.622 17.207 1.00 93.94 73 VAL A C 1
ATOM 590 O O . VAL A 1 73 ? -2.400 -10.183 18.278 1.00 93.94 73 VAL A O 1
ATOM 593 N N . THR A 1 74 ? -3.835 -9.556 16.669 1.00 93.38 74 THR A N 1
ATOM 594 C CA . THR A 1 74 ? -5.025 -10.214 17.224 1.00 93.38 74 THR A CA 1
ATOM 595 C C . THR A 1 74 ? -5.577 -11.238 16.238 1.00 93.38 74 THR A C 1
ATOM 597 O O . THR A 1 74 ? -5.108 -11.356 15.103 1.00 93.38 74 THR A O 1
ATOM 600 N N . GLU A 1 75 ? -6.617 -11.960 16.650 1.00 90.94 75 GLU A N 1
ATOM 601 C CA . GLU A 1 75 ? -7.369 -12.869 15.781 1.00 90.94 75 GLU A CA 1
ATOM 602 C C . GLU A 1 75 ? -8.203 -12.160 14.703 1.00 90.94 75 GLU A C 1
ATOM 604 O O . GLU A 1 75 ? -8.683 -12.823 13.790 1.00 90.94 75 GLU A O 1
ATOM 609 N N . ALA A 1 76 ? -8.386 -10.840 14.774 1.00 91.94 76 ALA A N 1
ATOM 610 C CA . ALA A 1 76 ? -9.211 -10.093 13.819 1.00 91.94 76 ALA A CA 1
ATOM 611 C C . ALA A 1 76 ? -8.410 -9.065 13.010 1.00 91.94 76 ALA A C 1
ATOM 613 O O . ALA A 1 76 ? -8.771 -8.752 11.874 1.00 91.94 76 ALA A O 1
ATOM 614 N N . TYR A 1 77 ? -7.325 -8.539 13.576 1.00 94.38 77 TYR A N 1
ATOM 615 C CA . TYR A 1 77 ? -6.542 -7.477 12.959 1.00 94.38 77 TYR A CA 1
ATOM 616 C C . TYR A 1 77 ? -5.097 -7.436 13.467 1.00 94.38 77 TYR A C 1
ATOM 618 O O . TYR A 1 77 ? -4.779 -7.944 14.543 1.00 94.38 77 TYR A O 1
ATOM 626 N N . THR A 1 78 ? -4.240 -6.761 12.710 1.00 95.50 78 THR A N 1
ATOM 627 C CA . THR A 1 78 ? -2.855 -6.448 13.078 1.00 95.50 78 THR A CA 1
ATOM 628 C C . THR A 1 78 ? -2.625 -4.951 12.931 1.00 95.50 78 THR A C 1
ATOM 630 O O . THR A 1 78 ? -3.078 -4.367 11.950 1.00 95.50 78 THR A O 1
ATOM 633 N N . VAL A 1 79 ? -1.894 -4.339 13.862 1.00 96.88 79 VAL A N 1
ATOM 634 C CA . VAL A 1 79 ? -1.376 -2.969 13.739 1.00 96.88 79 VAL A CA 1
ATOM 635 C C . VAL A 1 79 ? 0.142 -3.023 13.803 1.00 96.88 79 VAL A C 1
ATOM 637 O O . VAL A 1 79 ? 0.707 -3.524 14.775 1.00 96.88 79 VAL A O 1
ATOM 640 N N . ILE A 1 80 ? 0.792 -2.481 12.776 1.00 95.94 80 ILE A N 1
ATOM 641 C CA . ILE A 1 80 ? 2.238 -2.266 12.705 1.00 95.94 80 ILE A CA 1
ATOM 642 C C . ILE A 1 80 ? 2.469 -0.750 12.739 1.00 95.94 80 ILE A C 1
ATOM 644 O O . ILE A 1 80 ? 2.285 -0.075 11.723 1.00 95.94 80 ILE A O 1
ATOM 648 N N . PRO A 1 81 ? 2.845 -0.182 13.896 1.00 94.75 81 PRO A N 1
ATOM 649 C CA . PRO A 1 81 ? 3.155 1.232 14.002 1.00 94.75 81 PRO A CA 1
ATOM 650 C C . PRO A 1 81 ? 4.360 1.592 13.139 1.00 94.75 81 PRO A C 1
ATOM 652 O O . PRO A 1 81 ? 5.303 0.809 13.013 1.00 94.75 81 PRO A O 1
ATOM 655 N N . ARG A 1 82 ? 4.408 2.827 12.637 1.00 91.94 82 ARG A N 1
ATOM 656 C CA . ARG A 1 82 ? 5.545 3.334 11.848 1.00 91.94 82 ARG A CA 1
ATOM 657 C C . ARG A 1 82 ? 6.902 3.180 12.545 1.00 91.94 82 ARG A C 1
ATOM 659 O O . ARG A 1 82 ? 7.930 3.108 11.884 1.00 91.94 82 ARG A O 1
ATOM 666 N N . GLY A 1 83 ? 6.907 3.140 13.882 1.00 89.31 83 GLY A N 1
ATOM 667 C CA . GLY A 1 83 ? 8.100 2.943 14.707 1.00 89.31 83 GLY A CA 1
ATOM 668 C C . GLY A 1 83 ? 8.693 1.532 14.633 1.00 89.31 83 GLY A C 1
ATOM 669 O O . GLY A 1 83 ? 9.848 1.358 15.010 1.00 89.31 83 GLY A O 1
ATOM 670 N N . ALA A 1 84 ? 7.952 0.546 14.120 1.00 89.75 84 ALA A N 1
ATOM 671 C CA . ALA A 1 84 ? 8.446 -0.808 13.874 1.00 89.75 84 ALA A CA 1
ATOM 672 C C . ALA A 1 84 ? 9.201 -0.938 12.535 1.00 89.75 84 ALA A C 1
ATOM 674 O O . ALA A 1 84 ? 9.911 -1.917 12.320 1.00 89.75 84 ALA A O 1
ATOM 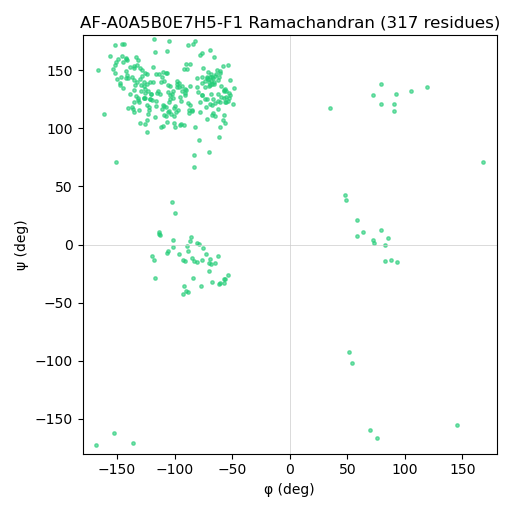675 N N . LEU A 1 85 ? 9.080 0.049 11.640 1.00 88.50 85 LEU A N 1
ATOM 676 C CA . LEU A 1 85 ? 9.704 0.046 10.314 1.00 88.50 85 LEU A CA 1
ATOM 677 C C . LEU A 1 85 ? 11.162 0.529 10.410 1.00 88.50 85 LEU A C 1
ATOM 679 O O . LEU A 1 85 ? 11.469 1.687 10.130 1.00 88.50 85 LEU A O 1
ATOM 683 N N . ARG A 1 86 ? 12.049 -0.356 10.884 1.00 85.31 86 ARG A N 1
ATOM 684 C CA . ARG A 1 86 ? 13.474 -0.086 11.178 1.00 85.31 86 ARG A CA 1
ATOM 685 C C . ARG A 1 86 ? 14.419 -0.909 10.306 1.00 85.31 86 ARG A C 1
ATOM 687 O O . ARG A 1 86 ? 13.999 -1.909 9.732 1.00 85.31 86 ARG A O 1
ATOM 694 N N . ASP A 1 87 ? 15.699 -0.541 10.273 1.00 84.00 87 ASP A N 1
ATOM 695 C CA . ASP A 1 87 ? 16.719 -1.254 9.484 1.00 84.00 87 ASP A CA 1
ATOM 696 C C . ASP A 1 87 ? 16.899 -2.717 9.890 1.00 84.00 87 ASP A C 1
ATOM 698 O O . ASP A 1 87 ? 17.151 -3.574 9.051 1.00 84.00 87 ASP A O 1
ATOM 702 N N . SER A 1 88 ? 16.721 -3.033 11.173 1.00 82.62 88 SER A N 1
ATOM 703 C CA . SER A 1 88 ? 16.902 -4.394 11.689 1.00 82.62 88 SER A CA 1
ATOM 704 C C . SER A 1 88 ? 15.904 -5.417 11.139 1.00 82.62 88 SER A C 1
ATOM 706 O O . SER A 1 88 ? 16.130 -6.615 11.294 1.00 82.62 88 SER A O 1
ATOM 708 N N . VAL A 1 89 ? 14.804 -4.965 10.531 1.00 86.88 89 VAL A N 1
ATOM 709 C CA . VAL A 1 89 ? 13.759 -5.824 9.949 1.00 86.88 89 VAL A CA 1
ATOM 710 C C . VAL A 1 89 ? 13.695 -5.724 8.422 1.00 86.88 89 VAL A C 1
ATOM 712 O O . VAL A 1 89 ? 12.779 -6.269 7.806 1.00 86.88 89 VAL A O 1
ATOM 715 N N . VAL A 1 90 ? 14.658 -5.033 7.806 1.00 91.56 90 VAL A N 1
ATOM 716 C CA . VAL A 1 90 ? 14.772 -4.936 6.350 1.00 91.56 90 VAL A CA 1
ATOM 717 C C . VAL A 1 90 ? 15.133 -6.295 5.761 1.00 91.56 90 VAL A C 1
ATOM 719 O O . VAL A 1 90 ? 15.980 -7.022 6.275 1.00 91.56 90 VAL A O 1
ATOM 722 N N . SER A 1 91 ? 14.490 -6.616 4.645 1.00 93.62 91 SER A N 1
ATOM 723 C CA . SER A 1 91 ? 14.826 -7.739 3.777 1.00 93.62 91 SER A CA 1
ATOM 724 C C . SER A 1 91 ? 15.406 -7.240 2.455 1.00 93.62 91 SER A C 1
ATOM 726 O O . SER A 1 91 ? 15.003 -6.195 1.939 1.00 93.62 91 SER A O 1
ATOM 728 N N . GLU A 1 92 ? 16.308 -8.030 1.880 1.00 95.38 92 GLU A N 1
ATOM 729 C CA . GLU A 1 92 ? 16.727 -7.914 0.484 1.00 95.38 92 GLU A CA 1
ATOM 730 C C . GLU A 1 92 ? 15.998 -8.998 -0.317 1.00 95.38 92 GLU A C 1
ATOM 732 O O . GLU A 1 92 ? 16.025 -10.174 0.054 1.00 95.38 92 GLU A O 1
ATOM 737 N N . LEU A 1 93 ? 15.305 -8.608 -1.388 1.00 96.88 93 LEU A N 1
ATOM 738 C CA . LEU A 1 93 ? 14.566 -9.549 -2.228 1.00 96.88 93 LEU A CA 1
ATOM 739 C C . LEU A 1 93 ? 15.432 -10.008 -3.411 1.00 96.88 93 LEU A C 1
ATOM 741 O O . LEU A 1 93 ? 16.063 -9.169 -4.059 1.00 96.88 93 LEU A O 1
ATOM 745 N N . PRO A 1 94 ? 15.445 -11.312 -3.750 1.00 96.44 94 PRO A N 1
ATOM 746 C CA . PRO A 1 94 ? 16.029 -11.780 -5.002 1.00 96.44 94 PRO A CA 1
ATOM 747 C C . PRO A 1 94 ? 15.471 -11.009 -6.205 1.00 96.44 94 PRO A C 1
ATOM 749 O O . PRO A 1 94 ? 14.294 -10.662 -6.231 1.00 96.44 94 PRO A O 1
ATOM 752 N N . GLY A 1 95 ? 16.327 -10.717 -7.185 1.00 94.88 95 GLY A N 1
ATOM 753 C CA . GLY A 1 95 ? 15.956 -9.921 -8.361 1.00 94.88 95 GLY A CA 1
ATOM 754 C C . GLY A 1 95 ? 16.001 -8.405 -8.142 1.00 94.88 95 GLY A C 1
ATOM 755 O O . GLY A 1 95 ? 16.047 -7.662 -9.122 1.00 94.88 95 GLY A O 1
ATOM 756 N N . TRP A 1 96 ? 16.076 -7.925 -6.897 1.00 98.44 96 TRP A N 1
ATOM 757 C CA . TRP A 1 96 ? 16.231 -6.506 -6.572 1.00 98.44 96 TRP A CA 1
ATOM 758 C C . TRP A 1 96 ? 17.666 -6.186 -6.149 1.00 98.44 96 TRP A C 1
ATOM 760 O O . TRP A 1 96 ? 18.285 -6.906 -5.369 1.00 98.44 96 TRP A O 1
ATOM 770 N N . ASN A 1 97 ? 18.212 -5.081 -6.652 1.00 98.00 97 ASN A N 1
ATOM 771 C CA . ASN A 1 97 ? 19.534 -4.583 -6.284 1.00 98.00 97 ASN A CA 1
ATOM 772 C C . ASN A 1 97 ? 19.427 -3.221 -5.589 1.00 98.00 97 ASN A C 1
ATOM 774 O O . ASN A 1 97 ? 18.543 -2.418 -5.894 1.00 98.00 97 ASN A O 1
ATOM 778 N N . ARG A 1 98 ? 20.330 -2.965 -4.629 1.00 97.75 98 ARG A N 1
ATOM 779 C CA . ARG A 1 98 ? 20.397 -1.704 -3.859 1.00 97.75 98 ARG A CA 1
ATOM 780 C C . ARG A 1 98 ? 19.027 -1.269 -3.319 1.00 97.75 98 ARG A C 1
ATOM 782 O O . ARG A 1 98 ? 18.648 -0.102 -3.430 1.00 97.75 98 ARG A O 1
ATOM 789 N N . THR A 1 99 ? 18.282 -2.240 -2.799 1.00 97.75 99 THR A N 1
ATOM 790 C CA . THR A 1 99 ? 16.884 -2.083 -2.408 1.00 97.75 99 THR A CA 1
ATOM 791 C C . THR A 1 99 ? 16.673 -2.652 -1.013 1.00 97.75 99 THR A C 1
ATOM 793 O O . THR A 1 99 ? 16.983 -3.816 -0.772 1.00 97.75 99 THR A O 1
ATOM 796 N N . ALA A 1 100 ? 16.119 -1.839 -0.120 1.00 95.81 100 ALA A N 1
ATOM 797 C CA . ALA A 1 100 ? 15.654 -2.250 1.197 1.00 95.81 100 ALA A CA 1
ATOM 798 C C . ALA A 1 100 ? 14.142 -2.496 1.154 1.00 95.81 100 ALA A C 1
ATOM 800 O O . ALA A 1 100 ? 13.401 -1.691 0.589 1.00 95.81 100 ALA A O 1
ATOM 801 N N . THR A 1 101 ? 13.676 -3.595 1.749 1.00 96.50 101 THR A N 1
ATOM 802 C CA . THR A 1 101 ? 12.253 -3.960 1.770 1.00 96.50 101 THR A CA 1
ATOM 803 C C . THR A 1 101 ? 11.749 -4.199 3.190 1.00 96.50 101 THR A C 1
ATOM 805 O O . THR A 1 101 ? 12.267 -5.054 3.903 1.00 96.50 101 THR A O 1
ATOM 808 N N . TRP A 1 102 ? 10.677 -3.509 3.576 1.00 95.81 102 TRP A N 1
ATOM 809 C CA . TRP A 1 102 ? 9.889 -3.800 4.773 1.00 95.81 102 TRP A CA 1
ATOM 810 C C . TRP A 1 102 ? 8.637 -4.577 4.379 1.00 95.81 102 TRP A C 1
ATOM 812 O O . TRP A 1 102 ? 7.793 -4.080 3.634 1.00 95.81 102 TRP A O 1
ATOM 822 N N . ILE A 1 103 ? 8.496 -5.794 4.898 1.00 95.50 103 ILE A N 1
ATOM 823 C CA . ILE A 1 103 ? 7.328 -6.637 4.637 1.00 95.50 103 ILE A CA 1
ATOM 824 C C . ILE A 1 103 ? 6.247 -6.301 5.668 1.00 95.50 103 ILE A C 1
ATOM 826 O O . ILE A 1 103 ? 6.414 -6.564 6.856 1.00 95.50 103 ILE A O 1
ATOM 830 N N . LEU A 1 104 ? 5.140 -5.717 5.208 1.00 94.69 104 LEU A N 1
ATOM 831 C CA . LEU A 1 104 ? 4.026 -5.277 6.056 1.00 94.69 104 LEU A CA 1
ATOM 832 C C . LEU A 1 104 ? 2.954 -6.357 6.199 1.00 94.69 104 LEU A C 1
ATOM 834 O O . LEU A 1 104 ? 2.354 -6.512 7.260 1.00 94.69 104 LEU A O 1
ATOM 838 N N . ASN A 1 105 ? 2.718 -7.117 5.128 1.00 93.44 105 ASN A N 1
ATOM 839 C CA . ASN A 1 105 ? 1.727 -8.184 5.109 1.00 93.44 105 ASN A CA 1
ATOM 840 C C . ASN A 1 105 ? 2.221 -9.380 4.309 1.00 93.44 105 ASN A C 1
ATOM 842 O O . ASN A 1 105 ? 2.834 -9.227 3.250 1.00 93.44 105 ASN A O 1
ATOM 846 N N . ARG A 1 106 ? 1.874 -10.571 4.788 1.00 91.12 106 ARG A N 1
ATOM 847 C CA . ARG A 1 106 ? 2.017 -11.821 4.048 1.00 91.12 106 ARG A CA 1
ATOM 848 C C . ARG A 1 106 ? 0.824 -12.737 4.329 1.00 91.12 106 ARG A C 1
ATOM 850 O O . ARG A 1 106 ? 0.354 -12.743 5.469 1.00 91.12 106 ARG A O 1
ATOM 857 N N . PRO A 1 107 ? 0.423 -13.579 3.364 1.00 83.69 107 PRO A N 1
ATOM 858 C CA . PRO A 1 107 ? -0.492 -14.677 3.626 1.00 83.69 107 PRO A CA 1
ATOM 859 C C . PRO A 1 107 ? 0.036 -15.604 4.730 1.00 83.69 107 PRO A C 1
ATOM 861 O O . PRO A 1 107 ? 1.153 -16.144 4.648 1.00 83.69 107 PRO A O 1
ATOM 864 N N . VAL A 1 108 ? -0.757 -15.777 5.787 1.00 81.56 108 VAL A N 1
ATOM 865 C CA . VAL A 1 108 ? -0.523 -16.750 6.868 1.00 81.56 108 VAL A CA 1
ATOM 866 C C . VAL A 1 108 ? -1.848 -17.378 7.284 1.00 81.56 108 VAL A C 1
ATOM 868 O O . VAL A 1 108 ? -2.863 -16.695 7.335 1.00 81.56 108 VAL A O 1
ATOM 871 N N . ALA A 1 109 ? -1.840 -18.673 7.615 1.00 76.31 109 ALA A N 1
ATOM 872 C CA . ALA A 1 109 ? -3.062 -19.429 7.922 1.00 76.31 109 ALA A CA 1
ATOM 873 C C . ALA A 1 109 ? -3.885 -18.832 9.077 1.00 76.31 109 ALA A C 1
ATOM 875 O O . ALA A 1 109 ? -5.103 -18.958 9.117 1.00 76.31 109 ALA A O 1
ATOM 876 N N . SER A 1 110 ? -3.215 -18.176 10.020 1.00 74.62 110 SER A N 1
ATOM 877 C CA . SER A 1 110 ? -3.831 -17.498 11.152 1.00 74.62 110 SER A CA 1
ATOM 878 C C . SER A 1 110 ? -3.956 -15.989 10.934 1.00 74.62 110 SER A C 1
ATOM 880 O O . SER A 1 110 ? -3.898 -15.267 11.917 1.00 74.62 110 SER A O 1
ATOM 882 N N . GLY A 1 111 ? -4.054 -15.484 9.701 1.00 78.56 111 GLY A N 1
ATOM 883 C CA . GLY A 1 111 ? -4.079 -14.051 9.375 1.00 78.56 111 GLY A CA 1
ATOM 884 C C . GLY A 1 111 ? -4.837 -13.759 8.081 1.00 78.56 111 GLY A C 1
ATOM 885 O O . GLY A 1 111 ? -5.617 -14.591 7.634 1.00 78.56 111 GLY A O 1
ATOM 886 N N . ALA A 1 112 ? -4.619 -12.576 7.497 1.00 81.25 112 ALA A N 1
ATOM 887 C CA . ALA A 1 112 ? -5.085 -12.294 6.140 1.00 81.25 112 ALA A CA 1
ATOM 888 C C . ALA A 1 112 ? -4.339 -13.202 5.149 1.00 81.25 112 ALA A C 1
ATOM 890 O O . ALA A 1 112 ? -3.137 -13.439 5.310 1.00 81.25 112 ALA A O 1
ATOM 891 N N . THR A 1 113 ? -5.039 -13.715 4.143 1.00 86.31 113 THR A N 1
ATOM 892 C CA . THR A 1 113 ? -4.538 -14.785 3.261 1.00 86.31 113 THR A CA 1
ATOM 893 C C . THR A 1 113 ? -4.422 -14.376 1.799 1.00 86.31 113 THR A C 1
ATOM 895 O O . THR A 1 113 ? -3.750 -15.060 1.032 1.00 86.31 113 THR A O 1
ATOM 898 N N . THR A 1 114 ? -5.009 -13.244 1.417 1.00 91.56 114 THR A N 1
ATOM 899 C CA . THR A 1 114 ? -5.166 -12.889 0.001 1.00 91.56 114 THR A CA 1
ATOM 900 C C . THR A 1 114 ? -3.997 -12.077 -0.565 1.00 91.56 114 THR A C 1
ATOM 902 O O . THR A 1 114 ? -3.557 -12.315 -1.687 1.00 91.56 114 THR A O 1
ATOM 905 N N . PHE A 1 115 ? -3.467 -11.126 0.208 1.00 95.75 115 PHE A N 1
ATOM 906 C CA . PHE A 1 115 ? -2.504 -10.133 -0.280 1.00 95.75 115 PHE A CA 1
ATOM 907 C C . PHE A 1 115 ? -1.155 -10.217 0.431 1.00 95.75 115 PHE A C 1
ATOM 909 O O . PHE A 1 115 ? -1.071 -10.532 1.620 1.00 95.75 115 PHE A O 1
ATOM 916 N N . SER A 1 116 ? -0.097 -9.797 -0.260 1.00 96.62 116 SER A N 1
ATOM 917 C CA . SER A 1 116 ? 1.133 -9.328 0.386 1.00 96.62 116 SER A CA 1
ATOM 918 C C . SER A 1 116 ? 1.334 -7.840 0.124 1.00 96.62 116 SER A C 1
ATOM 920 O O . SER A 1 116 ? 0.962 -7.347 -0.938 1.00 96.62 116 SER A O 1
ATOM 922 N N . GLN A 1 117 ? 1.919 -7.131 1.087 1.00 97.75 117 GLN A N 1
ATOM 923 C CA . GLN A 1 117 ? 2.259 -5.720 0.933 1.00 97.75 117 GLN A CA 1
ATOM 924 C C . GLN A 1 117 ? 3.661 -5.460 1.460 1.00 97.75 117 GLN A C 1
ATOM 926 O O . GLN A 1 117 ? 3.998 -5.852 2.582 1.00 97.75 117 GLN A O 1
ATOM 931 N N . TYR A 1 118 ? 4.439 -4.746 0.657 1.00 97.44 118 TYR A N 1
ATOM 932 C CA . TYR A 1 118 ? 5.801 -4.339 0.950 1.00 97.44 118 TYR A CA 1
ATOM 933 C C . TYR A 1 118 ? 5.930 -2.820 0.849 1.00 97.44 118 TYR A C 1
ATOM 935 O O . TYR A 1 118 ? 5.319 -2.201 -0.021 1.00 97.44 118 TYR A O 1
ATOM 943 N N . LEU A 1 119 ? 6.786 -2.236 1.683 1.00 97.38 119 LEU A N 1
ATOM 944 C CA . LEU A 1 119 ? 7.347 -0.908 1.464 1.00 97.38 119 LEU A CA 1
ATOM 945 C C . LEU A 1 119 ? 8.791 -1.084 1.002 1.00 97.38 119 LEU A C 1
ATOM 947 O O . LEU A 1 119 ? 9.585 -1.712 1.701 1.00 97.38 119 LEU A O 1
ATOM 951 N N . LEU A 1 120 ? 9.124 -0.547 -0.167 1.00 97.56 120 LEU A N 1
ATOM 952 C CA . LEU A 1 120 ? 10.458 -0.637 -0.750 1.00 97.56 120 LEU A CA 1
ATOM 953 C C . LEU A 1 120 ? 11.121 0.733 -0.747 1.00 97.56 120 LEU A C 1
ATOM 955 O O . LEU A 1 120 ? 10.467 1.746 -0.990 1.00 97.56 120 LEU A O 1
ATOM 959 N N . GLU A 1 121 ? 12.429 0.740 -0.522 1.00 97.38 121 GLU A N 1
ATOM 960 C CA . GLU A 1 121 ? 13.318 1.870 -0.753 1.00 97.38 121 GLU A CA 1
ATOM 961 C C . GLU A 1 121 ? 14.413 1.443 -1.732 1.00 97.38 121 GLU A C 1
ATOM 963 O O . GLU A 1 121 ? 15.227 0.573 -1.429 1.00 97.38 121 GLU A O 1
ATOM 968 N N . VAL A 1 122 ? 14.436 2.063 -2.909 1.00 98.19 122 VAL A N 1
ATOM 969 C CA . VAL A 1 122 ? 15.417 1.799 -3.964 1.00 98.19 122 VAL A CA 1
ATOM 970 C C . VAL A 1 122 ? 16.403 2.957 -4.008 1.00 98.19 122 VAL A C 1
ATOM 972 O O . VAL A 1 122 ? 16.040 4.085 -4.354 1.00 98.19 122 VAL A O 1
ATOM 975 N N . ALA A 1 123 ? 17.664 2.688 -3.676 1.00 97.94 123 ALA A N 1
ATOM 976 C CA . ALA A 1 123 ? 18.721 3.694 -3.714 1.00 97.94 123 ALA A CA 1
ATOM 977 C C . ALA A 1 123 ? 19.075 4.102 -5.157 1.00 97.94 123 ALA A C 1
ATOM 979 O O . ALA A 1 123 ? 18.714 3.426 -6.120 1.00 97.94 123 ALA A O 1
ATOM 980 N N . ALA A 1 124 ? 19.831 5.193 -5.310 1.00 98.31 124 ALA A N 1
ATOM 981 C CA . ALA A 1 124 ? 20.297 5.679 -6.610 1.00 98.31 124 ALA A CA 1
ATOM 982 C C . ALA A 1 124 ? 20.989 4.585 -7.441 1.00 98.31 124 ALA A C 1
ATOM 984 O O . ALA A 1 124 ? 21.911 3.912 -6.967 1.00 98.31 124 ALA A O 1
ATOM 985 N N . GLY A 1 125 ? 20.558 4.418 -8.692 1.00 98.38 125 GLY A N 1
ATOM 986 C CA . GLY A 1 125 ? 21.038 3.376 -9.602 1.00 98.38 125 GLY A CA 1
ATOM 987 C C . GLY A 1 125 ? 20.554 1.961 -9.266 1.00 98.38 125 GLY A C 1
ATOM 988 O O . GLY A 1 125 ? 21.001 1.019 -9.920 1.00 98.38 125 GLY A O 1
ATOM 989 N N . GLY A 1 126 ? 19.697 1.808 -8.254 1.00 98.56 126 GLY A N 1
ATOM 990 C CA . GLY A 1 126 ? 19.080 0.551 -7.850 1.00 98.56 126 GLY A CA 1
ATOM 991 C C . GLY A 1 126 ? 17.849 0.177 -8.679 1.00 98.56 126 GLY A C 1
ATOM 992 O O . GLY A 1 126 ? 17.375 0.965 -9.504 1.00 98.56 126 GLY A O 1
ATOM 993 N N . GLY A 1 127 ? 17.298 -1.009 -8.422 1.00 98.50 127 GLY A N 1
ATOM 994 C CA . GLY A 1 127 ? 16.043 -1.471 -9.014 1.00 98.50 127 GLY A CA 1
ATOM 995 C C . GLY A 1 127 ? 16.015 -2.972 -9.283 1.00 98.50 127 GLY A C 1
ATOM 996 O O . GLY A 1 127 ? 16.745 -3.742 -8.660 1.00 98.50 127 GLY A O 1
ATOM 997 N N . SER A 1 128 ? 15.182 -3.383 -10.232 1.00 98.50 128 SER A N 1
ATOM 998 C CA . SER A 1 128 ? 15.025 -4.766 -10.664 1.00 98.50 128 SER A CA 1
ATOM 999 C C . SER A 1 128 ? 14.689 -4.852 -12.151 1.00 98.50 128 SER A C 1
ATOM 1001 O O . SER A 1 128 ? 13.866 -4.092 -12.659 1.00 98.50 128 SER A O 1
ATOM 1003 N N . THR A 1 129 ? 15.326 -5.796 -12.844 1.00 97.44 129 THR A N 1
ATOM 1004 C CA . THR A 1 129 ? 15.013 -6.154 -14.238 1.00 97.44 129 THR A CA 1
ATOM 1005 C C . THR A 1 129 ? 14.082 -7.361 -14.352 1.00 97.44 129 THR A C 1
ATOM 1007 O O . THR A 1 129 ? 13.681 -7.691 -15.459 1.00 97.44 129 THR A O 1
ATOM 1010 N N . ASP A 1 130 ? 13.800 -8.033 -13.236 1.00 95.75 130 ASP A N 1
ATOM 1011 C CA . ASP A 1 130 ? 12.908 -9.193 -13.138 1.00 95.75 130 ASP A CA 1
ATOM 1012 C C . ASP A 1 130 ? 12.279 -9.210 -11.727 1.00 95.75 130 ASP A C 1
ATOM 1014 O O . ASP A 1 130 ? 12.732 -9.937 -10.839 1.00 95.75 130 ASP A O 1
ATOM 1018 N N . PRO A 1 131 ? 11.359 -8.267 -11.452 1.00 97.00 131 PRO A N 1
ATOM 1019 C CA . PRO A 1 131 ? 10.909 -7.967 -10.095 1.00 97.00 131 PRO A CA 1
ATOM 1020 C C . PRO 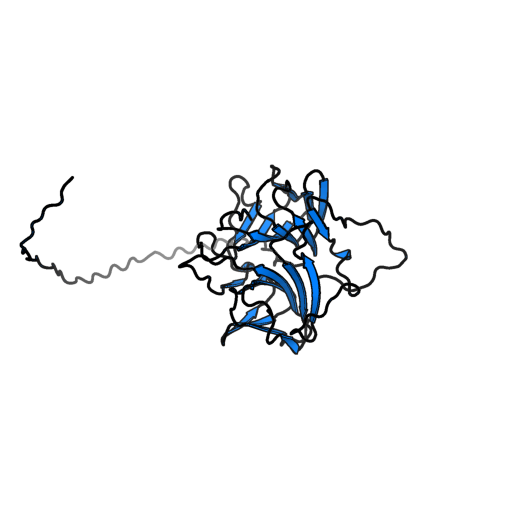A 1 131 ? 9.929 -8.984 -9.513 1.00 97.00 131 PRO A C 1
ATOM 1022 O O . PRO A 1 131 ? 9.966 -9.202 -8.303 1.00 97.00 131 PRO A O 1
ATOM 1025 N N . GLU A 1 132 ? 9.044 -9.557 -10.333 1.00 96.75 132 GLU A N 1
ATOM 1026 C CA . GLU A 1 132 ? 7.944 -10.429 -9.911 1.00 96.75 132 GLU A CA 1
ATOM 1027 C C . GLU A 1 132 ? 8.250 -11.893 -10.273 1.00 96.75 132 GLU A C 1
ATOM 1029 O O . GLU A 1 132 ? 8.165 -12.253 -11.446 1.00 96.75 132 GLU A O 1
ATOM 1034 N N . PRO A 1 133 ? 8.609 -12.749 -9.298 1.00 95.25 133 PRO A N 1
ATOM 1035 C CA . PRO A 1 133 ? 8.973 -14.137 -9.577 1.00 95.25 133 PRO A CA 1
ATOM 1036 C C . PRO A 1 133 ? 7.779 -15.066 -9.862 1.00 95.25 133 PRO A C 1
ATOM 1038 O O . PRO A 1 133 ? 7.994 -16.198 -10.299 1.00 95.25 133 PRO A O 1
ATOM 1041 N N . GLU A 1 134 ? 6.539 -14.657 -9.575 1.00 96.31 134 GLU A N 1
ATOM 1042 C CA . GLU A 1 134 ? 5.348 -15.504 -9.709 1.00 96.31 134 GLU A CA 1
ATOM 1043 C C . GLU A 1 134 ? 4.484 -15.084 -10.912 1.00 96.31 134 GLU A C 1
ATOM 1045 O O . GLU A 1 134 ? 3.804 -14.063 -10.883 1.00 96.31 134 GLU A O 1
ATOM 1050 N N . GLU A 1 135 ? 4.434 -15.917 -11.959 1.00 95.12 135 GLU A N 1
ATOM 1051 C CA . GLU A 1 135 ? 3.708 -15.626 -13.215 1.00 95.12 135 GLU A CA 1
ATOM 1052 C C . GLU A 1 135 ? 2.209 -15.325 -13.008 1.00 95.12 135 GLU A C 1
ATOM 1054 O O . GLU A 1 135 ? 1.628 -14.508 -13.713 1.00 95.12 135 GLU A O 1
ATOM 1059 N N . GLY A 1 136 ? 1.574 -15.957 -12.017 1.00 97.38 136 GLY A N 1
ATOM 1060 C CA . GLY A 1 136 ? 0.152 -15.769 -11.706 1.00 97.38 136 GLY A CA 1
ATOM 1061 C C . GLY A 1 136 ? -0.162 -14.589 -10.780 1.00 97.38 136 GLY A C 1
ATOM 1062 O O . GLY A 1 136 ? -1.305 -14.466 -10.336 1.00 97.38 136 GLY A O 1
ATOM 1063 N N . VAL A 1 137 ? 0.825 -13.760 -10.432 1.00 98.12 137 VAL A N 1
ATOM 1064 C CA . VAL A 1 137 ? 0.672 -12.679 -9.450 1.00 98.12 137 VAL A CA 1
ATOM 1065 C C . VAL A 1 137 ? 0.580 -11.324 -10.137 1.00 98.12 137 VAL A C 1
ATOM 1067 O O . VAL A 1 137 ? 1.455 -10.927 -10.899 1.00 98.12 137 VAL A O 1
ATOM 1070 N N . GLU A 1 138 ? -0.493 -10.600 -9.834 1.00 98.62 138 GLU A N 1
ATOM 1071 C CA . GLU A 1 138 ? -0.665 -9.195 -10.200 1.00 98.62 138 GLU A CA 1
ATOM 1072 C C . GLU A 1 138 ? -0.041 -8.280 -9.135 1.00 98.62 138 GLU A C 1
ATOM 1074 O O . GLU A 1 138 ? 0.077 -8.637 -7.955 1.00 98.62 138 GLU A O 1
ATOM 1079 N N . GLY A 1 139 ? 0.326 -7.068 -9.548 1.00 98.31 139 GLY A N 1
ATOM 1080 C CA . GLY A 1 139 ? 0.985 -6.079 -8.704 1.00 98.31 139 GLY A CA 1
ATOM 1081 C C . GLY A 1 139 ? 0.330 -4.702 -8.759 1.00 98.31 139 GLY A C 1
ATOM 1082 O O . GLY A 1 139 ? -0.225 -4.285 -9.771 1.00 98.31 139 GLY A O 1
ATOM 1083 N N . PHE A 1 140 ? 0.449 -3.949 -7.671 1.00 98.81 140 PHE A N 1
ATOM 1084 C CA . PHE A 1 140 ? 0.137 -2.525 -7.626 1.00 98.81 140 PHE A CA 1
ATOM 1085 C C . PHE A 1 140 ? 1.271 -1.762 -6.944 1.00 98.81 140 PHE A C 1
ATOM 1087 O O . PHE A 1 140 ? 1.636 -2.067 -5.807 1.00 98.81 140 PHE A O 1
ATOM 1094 N N . ILE A 1 141 ? 1.815 -0.759 -7.628 1.00 98.81 141 ILE A N 1
ATOM 1095 C CA . ILE A 1 141 ? 2.868 0.131 -7.132 1.00 98.81 141 ILE A CA 1
ATOM 1096 C C . ILE A 1 141 ? 2.266 1.494 -6.814 1.00 98.81 141 ILE A C 1
ATOM 1098 O O . ILE A 1 141 ? 1.502 2.025 -7.613 1.00 98.81 141 ILE A O 1
ATOM 1102 N N . PHE A 1 142 ? 2.648 2.089 -5.682 1.00 98.81 142 PHE A N 1
ATOM 1103 C CA . PHE A 1 142 ? 2.277 3.457 -5.309 1.00 98.81 142 PHE A CA 1
ATOM 1104 C C . PHE A 1 142 ? 3.478 4.227 -4.754 1.00 98.81 142 PHE A C 1
ATOM 1106 O O . PHE A 1 142 ? 4.017 3.863 -3.706 1.00 98.81 142 PHE A O 1
ATOM 1113 N N . ILE A 1 143 ? 3.894 5.302 -5.429 1.00 98.62 143 ILE A N 1
ATOM 1114 C CA . ILE A 1 143 ? 5.073 6.089 -5.050 1.00 98.62 143 ILE A CA 1
ATOM 1115 C C . ILE A 1 143 ? 4.752 7.006 -3.867 1.00 98.62 143 ILE A C 1
ATOM 1117 O O . ILE A 1 143 ? 3.876 7.870 -3.943 1.00 98.62 143 ILE A O 1
ATOM 1121 N N . LEU A 1 144 ? 5.516 6.855 -2.787 1.00 97.81 144 LEU A N 1
ATOM 1122 C CA . LEU A 1 144 ? 5.443 7.690 -1.587 1.00 97.81 144 LEU A CA 1
ATOM 1123 C C . LEU A 1 144 ? 6.432 8.861 -1.665 1.00 97.81 144 LEU A C 1
ATOM 1125 O O . LEU A 1 144 ? 6.094 9.992 -1.325 1.00 97.81 144 LEU A O 1
ATOM 1129 N N . GLU A 1 145 ? 7.655 8.603 -2.126 1.00 96.88 145 GLU A N 1
ATOM 1130 C CA . GLU A 1 145 ? 8.752 9.575 -2.156 1.00 96.88 145 GLU A CA 1
ATOM 1131 C C . GLU A 1 145 ? 9.727 9.267 -3.299 1.00 96.88 145 GLU A C 1
ATOM 1133 O O . GLU A 1 145 ? 9.854 8.121 -3.731 1.00 96.88 145 GLU A O 1
ATOM 1138 N N . GLY A 1 146 ? 10.432 10.292 -3.783 1.00 96.81 146 GLY A N 1
ATOM 1139 C CA . GLY A 1 146 ? 11.379 10.156 -4.888 1.00 96.81 146 GLY A CA 1
ATOM 1140 C C . GLY A 1 146 ? 10.686 9.884 -6.223 1.00 96.81 146 GLY A C 1
ATOM 1141 O O . GLY A 1 146 ? 9.511 10.211 -6.403 1.00 96.81 146 GLY A O 1
ATOM 1142 N N . ARG A 1 147 ? 11.433 9.330 -7.182 1.00 98.31 147 ARG A N 1
ATOM 1143 C CA . ARG A 1 147 ? 10.905 8.935 -8.493 1.00 98.31 147 ARG A CA 1
ATOM 1144 C C . ARG A 1 147 ? 11.419 7.563 -8.886 1.00 98.31 147 ARG A C 1
ATOM 1146 O O . ARG A 1 147 ? 12.586 7.258 -8.659 1.00 98.31 147 ARG A O 1
ATOM 1153 N N . LEU A 1 148 ? 10.558 6.770 -9.506 1.00 98.62 148 LEU A N 1
ATOM 1154 C CA . LEU A 1 148 ? 10.889 5.439 -9.993 1.00 98.62 148 LEU A CA 1
ATOM 1155 C C . LEU A 1 148 ? 10.520 5.345 -11.470 1.00 98.62 148 LEU A C 1
ATOM 1157 O O . LEU A 1 148 ? 9.378 5.608 -11.839 1.00 98.62 148 LEU A O 1
ATOM 1161 N N . THR A 1 149 ? 11.471 4.953 -12.309 1.00 98.69 149 THR A N 1
ATOM 1162 C CA . THR A 1 149 ? 11.196 4.633 -13.708 1.00 98.69 149 THR A CA 1
ATOM 1163 C C . THR A 1 149 ? 10.729 3.188 -13.785 1.00 98.69 149 THR A C 1
ATOM 1165 O O . THR A 1 149 ? 11.489 2.275 -13.455 1.00 98.69 149 THR A O 1
ATOM 1168 N N . LEU A 1 150 ? 9.487 2.977 -14.207 1.00 98.50 150 LEU A N 1
ATOM 1169 C CA . LEU A 1 150 ? 8.974 1.666 -14.580 1.00 98.50 150 LEU A CA 1
ATOM 1170 C C . LEU A 1 150 ? 9.075 1.499 -16.089 1.00 98.50 150 LEU A C 1
ATOM 1172 O O . LEU A 1 150 ? 8.714 2.407 -16.829 1.00 98.50 150 LEU A O 1
ATOM 1176 N N . THR A 1 151 ? 9.530 0.339 -16.548 1.00 98.38 151 THR A N 1
ATOM 1177 C CA . THR A 1 151 ? 9.391 -0.038 -17.961 1.00 98.38 151 THR A CA 1
ATOM 1178 C C . THR A 1 151 ? 8.337 -1.120 -18.051 1.00 98.38 151 THR A C 1
ATOM 1180 O O . THR A 1 151 ? 8.530 -2.178 -17.456 1.00 98.38 151 THR A O 1
ATOM 1183 N N . LEU A 1 152 ? 7.242 -0.857 -18.757 1.00 96.00 152 LEU A N 1
ATOM 1184 C CA . LEU A 1 152 ? 6.190 -1.828 -19.050 1.00 96.00 152 LEU A CA 1
ATOM 1185 C C . LEU A 1 152 ? 6.366 -2.271 -20.501 1.00 96.00 152 LEU A C 1
ATOM 1187 O O . LEU A 1 152 ? 6.219 -1.462 -21.413 1.00 96.00 152 LEU A O 1
ATOM 1191 N N . GLU A 1 153 ? 6.736 -3.533 -20.719 1.00 89.31 153 GLU A N 1
ATOM 1192 C CA . GLU A 1 153 ? 7.252 -4.018 -22.009 1.00 89.31 153 GLU A CA 1
ATOM 1193 C C . GLU A 1 153 ? 8.416 -3.172 -22.567 1.00 89.31 153 GLU A C 1
ATOM 1195 O O . GLU A 1 153 ? 9.583 -3.448 -22.286 1.00 89.31 153 GLU A O 1
ATOM 1200 N N . ARG A 1 154 ? 8.107 -2.166 -23.396 1.00 88.00 154 ARG A N 1
ATOM 1201 C CA . ARG A 1 154 ? 9.066 -1.261 -24.052 1.00 88.00 154 ARG A CA 1
ATOM 1202 C C . ARG A 1 154 ? 8.866 0.202 -23.673 1.00 88.00 154 ARG A C 1
ATOM 1204 O O . ARG A 1 154 ? 9.713 1.019 -24.030 1.00 88.00 154 ARG A O 1
ATOM 1211 N N . ASP A 1 155 ? 7.775 0.520 -22.986 1.00 95.81 155 ASP A N 1
ATOM 1212 C CA . ASP A 1 155 ? 7.408 1.889 -22.659 1.00 95.81 155 ASP A CA 1
ATOM 1213 C C . ASP A 1 155 ? 7.934 2.250 -21.269 1.00 95.81 155 ASP A C 1
ATOM 1215 O O . ASP A 1 155 ? 7.664 1.569 -20.277 1.00 95.81 155 ASP A O 1
ATOM 1219 N N . GLU A 1 156 ? 8.728 3.318 -21.208 1.00 97.56 156 GLU A N 1
ATOM 1220 C CA . GLU A 1 156 ? 9.262 3.858 -19.961 1.00 97.56 156 GLU A CA 1
ATOM 1221 C C . GLU A 1 156 ? 8.315 4.911 -19.375 1.00 97.56 156 GLU A C 1
ATOM 1223 O O . GLU A 1 156 ? 7.882 5.849 -20.048 1.00 97.56 156 GLU A O 1
ATOM 1228 N N . HIS A 1 157 ? 8.051 4.788 -18.078 1.00 98.25 157 HIS A N 1
ATOM 1229 C CA . HIS A 1 157 ? 7.177 5.660 -17.312 1.00 98.25 157 HIS A CA 1
ATOM 1230 C C . HIS A 1 157 ? 7.887 6.100 -16.035 1.00 98.25 157 HIS A C 1
ATOM 1232 O O . HIS A 1 157 ? 8.186 5.287 -15.161 1.00 98.25 157 HIS A O 1
ATOM 1238 N N . GLU A 1 158 ? 8.149 7.397 -15.897 1.00 98.19 158 GLU A N 1
ATOM 1239 C CA . GLU A 1 158 ? 8.656 7.948 -14.642 1.00 98.19 158 GLU A CA 1
ATOM 1240 C C . GLU A 1 158 ? 7.489 8.249 -13.698 1.00 98.19 158 GLU A C 1
ATOM 1242 O O . GLU A 1 158 ? 6.666 9.125 -13.963 1.00 98.19 158 GLU A O 1
ATOM 1247 N N . LEU A 1 159 ? 7.427 7.528 -12.581 1.00 98.56 159 LEU A N 1
ATOM 1248 C CA . LEU A 1 159 ? 6.438 7.749 -11.536 1.00 98.56 159 LEU A CA 1
ATOM 1249 C C . LEU A 1 159 ? 7.019 8.651 -10.445 1.00 98.56 159 LEU A C 1
ATOM 1251 O O . LEU A 1 159 ? 8.069 8.361 -9.873 1.00 98.56 159 LEU A O 1
ATOM 1255 N N . GLU A 1 160 ? 6.312 9.731 -10.129 1.00 97.88 160 GLU A N 1
ATOM 1256 C CA . GLU A 1 160 ? 6.612 10.638 -9.014 1.00 97.88 160 GLU A CA 1
ATOM 1257 C C . GLU A 1 160 ? 5.638 10.420 -7.837 1.00 97.88 160 GLU A C 1
ATOM 1259 O O . GLU A 1 160 ? 4.703 9.636 -7.983 1.00 97.88 160 GLU A O 1
ATOM 1264 N N . PRO A 1 161 ? 5.789 11.080 -6.668 1.00 98.31 161 PRO A N 1
ATOM 1265 C CA . PRO A 1 161 ? 4.937 10.806 -5.509 1.00 98.31 161 PRO A CA 1
ATOM 1266 C C . PRO A 1 161 ? 3.444 10.988 -5.813 1.00 98.31 161 PRO A C 1
ATOM 1268 O O . PRO A 1 161 ? 3.049 12.027 -6.352 1.00 98.31 161 PRO A O 1
ATOM 1271 N N . GLY A 1 162 ? 2.625 10.007 -5.428 1.00 98.12 162 GLY A N 1
ATOM 1272 C CA . GLY A 1 162 ? 1.209 9.884 -5.806 1.00 98.12 162 GLY A CA 1
ATOM 1273 C C . GLY A 1 162 ? 0.976 9.119 -7.114 1.00 98.12 162 GLY A C 1
ATOM 1274 O O . GLY A 1 162 ? -0.153 8.724 -7.401 1.00 98.12 162 GLY A O 1
ATOM 1275 N N . GLY A 1 163 ? 2.039 8.898 -7.889 1.00 98.62 163 GLY A N 1
ATOM 1276 C CA . GLY A 1 163 ? 2.055 8.053 -9.072 1.00 98.62 163 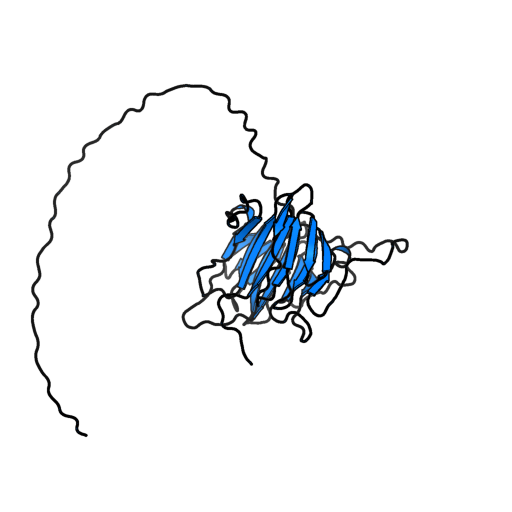GLY A CA 1
ATOM 1277 C C . GLY A 1 163 ? 1.843 6.592 -8.704 1.00 98.62 163 GLY A C 1
ATOM 1278 O O . GLY A 1 163 ? 2.323 6.122 -7.669 1.00 98.62 163 GLY A O 1
ATOM 1279 N N . PHE A 1 164 ? 1.127 5.872 -9.556 1.00 98.81 164 PHE A N 1
ATOM 1280 C CA . PHE A 1 164 ? 0.839 4.463 -9.362 1.00 98.81 164 PHE A CA 1
ATOM 1281 C C . PHE A 1 164 ? 0.893 3.687 -10.671 1.00 98.81 164 PHE A C 1
ATOM 1283 O O . PHE A 1 164 ? 0.740 4.256 -11.755 1.00 98.81 164 PHE A O 1
ATOM 1290 N N . ALA A 1 165 ? 1.076 2.377 -10.540 1.00 98.81 165 ALA A N 1
ATOM 1291 C CA . ALA A 1 165 ? 0.930 1.435 -11.636 1.00 98.81 165 ALA A CA 1
ATOM 1292 C C . ALA A 1 165 ? 0.216 0.165 -11.161 1.00 98.81 165 ALA A C 1
ATOM 1294 O O . ALA A 1 165 ? 0.624 -0.433 -10.167 1.00 98.81 165 ALA A O 1
ATOM 1295 N N . PHE A 1 166 ? -0.822 -0.251 -11.880 1.00 98.75 166 PHE A N 1
ATOM 1296 C CA . PHE A 1 166 ? -1.367 -1.603 -11.824 1.00 98.75 166 PHE A CA 1
ATOM 1297 C C . PHE A 1 166 ? -0.678 -2.463 -12.886 1.00 98.75 166 PHE A C 1
ATOM 1299 O O . PHE A 1 166 ? -0.535 -2.042 -14.036 1.00 98.75 166 PHE A O 1
ATOM 1306 N N . LEU A 1 167 ? -0.270 -3.662 -12.486 1.00 98.44 167 LEU A N 1
ATOM 1307 C CA . LEU A 1 167 ? 0.534 -4.602 -13.253 1.00 98.44 167 LEU A CA 1
ATOM 1308 C C . LEU A 1 167 ? -0.235 -5.931 -13.324 1.00 98.44 167 LEU A C 1
ATOM 1310 O O . LEU A 1 167 ? -0.335 -6.612 -12.299 1.00 98.44 167 LEU A O 1
ATOM 1314 N N . PRO A 1 168 ? -0.801 -6.300 -14.486 1.00 98.12 168 PRO A N 1
ATOM 1315 C CA . PRO A 1 168 ? -1.480 -7.581 -14.652 1.00 98.12 168 PRO A CA 1
ATOM 1316 C C . PRO A 1 168 ? -0.556 -8.763 -14.341 1.00 98.12 168 PRO A C 1
ATOM 1318 O O . PRO A 1 168 ? 0.662 -8.670 -14.507 1.00 98.12 168 PRO A O 1
ATOM 1321 N N . ALA A 1 169 ? -1.139 -9.893 -13.938 1.00 98.06 169 ALA A N 1
ATOM 1322 C CA . ALA A 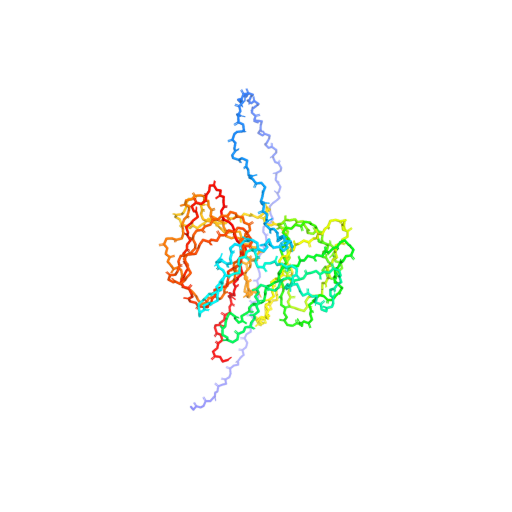1 169 ? -0.378 -11.125 -13.751 1.00 98.06 169 ALA A CA 1
ATOM 1323 C C . ALA A 1 169 ? 0.365 -11.525 -15.036 1.00 98.06 169 ALA A C 1
ATOM 1325 O O . ALA A 1 169 ? -0.202 -11.484 -16.129 1.00 98.06 169 ALA A O 1
ATOM 1326 N N . GLY A 1 170 ? 1.647 -11.869 -14.897 1.00 95.62 170 GLY A N 1
ATOM 1327 C CA . GLY A 1 170 ? 2.521 -12.262 -16.005 1.00 95.62 170 GLY A CA 1
ATOM 1328 C C . GLY A 1 170 ? 2.953 -11.112 -16.922 1.00 95.62 170 GLY A C 1
ATOM 1329 O O . GLY A 1 170 ? 3.678 -11.346 -17.890 1.00 95.62 170 GLY A O 1
ATOM 1330 N N . TYR A 1 171 ? 2.542 -9.870 -16.643 1.00 95.88 171 TYR A N 1
ATOM 1331 C CA . TYR A 1 171 ? 2.923 -8.721 -17.456 1.00 95.88 171 TYR A CA 1
ATOM 1332 C C . TYR A 1 171 ? 4.406 -8.378 -17.232 1.00 95.88 171 TYR A C 1
ATOM 1334 O O . TYR A 1 171 ? 4.801 -8.154 -16.088 1.00 95.88 171 TYR A O 1
ATOM 1342 N N . PRO A 1 172 ? 5.252 -8.301 -18.275 1.00 94.75 172 PRO A N 1
ATOM 1343 C CA . PRO A 1 172 ? 6.676 -8.042 -18.101 1.00 94.75 172 PRO A CA 1
ATOM 1344 C C . PRO A 1 172 ? 6.925 -6.577 -17.734 1.00 94.75 172 PRO A C 1
ATOM 1346 O O . PRO A 1 172 ? 6.542 -5.653 -18.462 1.00 94.75 172 PRO A O 1
ATOM 1349 N N . TRP A 1 173 ? 7.620 -6.357 -16.620 1.00 97.69 173 TRP A N 1
ATOM 1350 C CA . TRP A 1 173 ? 7.983 -5.019 -16.172 1.00 97.69 173 TRP A CA 1
ATOM 1351 C C . TRP A 1 173 ? 9.347 -4.975 -15.492 1.00 97.69 173 TRP A C 1
ATOM 1353 O O . TRP A 1 173 ? 9.844 -5.972 -14.976 1.00 97.69 173 TRP A O 1
ATOM 1363 N N . THR A 1 174 ? 9.956 -3.793 -15.480 1.00 98.50 174 THR A N 1
ATOM 1364 C CA . THR A 1 174 ? 11.183 -3.512 -14.725 1.00 98.50 174 THR A CA 1
ATOM 1365 C C . THR A 1 174 ? 11.024 -2.227 -13.925 1.00 98.50 174 THR A C 1
ATOM 1367 O O . THR A 1 174 ? 10.192 -1.380 -14.256 1.00 98.50 174 THR A O 1
ATOM 1370 N N . ALA A 1 175 ? 11.835 -2.066 -12.884 1.00 98.50 175 ALA A N 1
ATOM 1371 C CA . ALA A 1 175 ? 11.903 -0.855 -12.081 1.00 98.50 175 ALA A CA 1
ATOM 1372 C C . ALA A 1 175 ? 13.342 -0.386 -11.943 1.00 98.50 175 ALA A C 1
ATOM 1374 O O . ALA A 1 175 ? 14.242 -1.175 -11.658 1.00 98.50 175 ALA A O 1
ATOM 1375 N N . LYS A 1 176 ? 13.566 0.919 -12.071 1.00 98.62 176 LYS A N 1
ATOM 1376 C CA . LYS A 1 176 ? 14.881 1.517 -11.875 1.00 98.62 176 LYS A CA 1
ATOM 1377 C C . LYS A 1 176 ? 14.770 2.891 -11.244 1.00 98.62 176 LYS A C 1
ATOM 1379 O O . LYS A 1 176 ? 13.991 3.732 -11.683 1.00 98.62 176 LYS A O 1
ATOM 1384 N N . ASN A 1 177 ? 15.609 3.145 -10.249 1.00 98.62 177 ASN A N 1
ATOM 1385 C CA . ASN A 1 177 ? 15.840 4.496 -9.768 1.00 98.62 177 ASN A CA 1
ATOM 1386 C C . ASN A 1 177 ? 17.034 5.102 -10.520 1.00 98.62 177 ASN A C 1
ATOM 1388 O O . ASN A 1 177 ? 18.189 4.780 -10.240 1.00 98.62 177 ASN A O 1
ATOM 1392 N N . ILE A 1 178 ? 16.756 5.972 -11.491 1.00 97.81 178 ILE A N 1
ATOM 1393 C CA . ILE A 1 178 ? 17.784 6.709 -12.248 1.00 97.81 178 ILE A CA 1
ATOM 1394 C C . ILE A 1 178 ? 18.169 8.048 -11.598 1.00 97.81 178 ILE A C 1
ATOM 1396 O O . ILE A 1 178 ? 19.029 8.755 -12.121 1.00 97.81 178 ILE A O 1
ATOM 1400 N N . GLN A 1 179 ? 17.537 8.397 -10.477 1.00 97.81 179 GLN A N 1
ATOM 1401 C CA . GLN A 1 179 ? 17.762 9.640 -9.746 1.00 97.81 179 GLN A CA 1
ATOM 1402 C C . GLN A 1 179 ? 18.893 9.488 -8.715 1.00 97.81 179 GLN A C 1
ATOM 1404 O O . GLN A 1 179 ? 19.402 8.392 -8.469 1.00 97.81 179 GLN A O 1
ATOM 1409 N N . THR A 1 180 ? 19.302 10.607 -8.107 1.00 97.25 180 THR A N 1
ATOM 1410 C CA . THR A 1 180 ? 20.299 10.625 -7.019 1.00 97.25 180 THR A CA 1
ATOM 1411 C C . THR A 1 180 ? 19.694 10.345 -5.647 1.00 97.25 180 THR A C 1
ATOM 1413 O O . THR A 1 180 ? 20.380 9.804 -4.783 1.00 97.25 180 THR A O 1
ATOM 1416 N N . GLU A 1 181 ? 18.423 10.694 -5.449 1.00 96.56 181 GLU A N 1
ATOM 1417 C CA . GLU A 1 181 ? 17.701 10.455 -4.199 1.00 96.56 181 GLU A CA 1
ATOM 1418 C C . GLU A 1 181 ? 17.022 9.077 -4.206 1.00 96.56 181 GLU A C 1
ATOM 1420 O O . GLU A 1 181 ? 16.640 8.594 -5.278 1.00 96.56 181 GLU A O 1
ATOM 1425 N N . PRO A 1 182 ? 16.828 8.432 -3.040 1.00 96.56 182 PRO A N 1
ATOM 1426 C CA . PRO A 1 182 ? 16.075 7.186 -2.953 1.00 96.56 182 PRO A CA 1
ATOM 1427 C C . PRO A 1 182 ? 14.623 7.334 -3.427 1.00 96.56 182 PRO A C 1
ATOM 1429 O O . PRO A 1 182 ? 13.982 8.366 -3.221 1.00 96.56 182 PRO A O 1
ATOM 1432 N N . ALA A 1 183 ? 14.085 6.267 -4.015 1.00 97.94 183 ALA A N 1
ATOM 1433 C CA . ALA A 1 183 ? 12.669 6.143 -4.345 1.00 97.94 183 ALA A CA 1
ATOM 1434 C C . ALA A 1 183 ? 11.995 5.211 -3.339 1.00 97.94 183 ALA A C 1
ATOM 1436 O O . ALA A 1 183 ? 12.475 4.097 -3.129 1.00 97.94 183 ALA A O 1
ATOM 1437 N N . LYS A 1 184 ? 10.887 5.647 -2.734 1.00 97.88 184 LYS A N 1
ATOM 1438 C CA . LYS A 1 184 ? 10.139 4.859 -1.746 1.00 97.88 184 LYS A CA 1
ATOM 1439 C C . LYS A 1 184 ? 8.715 4.630 -2.215 1.00 97.88 184 LYS A C 1
ATOM 1441 O O . LYS A 1 184 ? 8.029 5.582 -2.590 1.00 97.88 184 LYS A O 1
ATOM 1446 N N . PHE A 1 185 ? 8.255 3.386 -2.185 1.00 98.38 185 PHE A N 1
ATOM 1447 C CA . PHE A 1 185 ? 6.939 3.025 -2.708 1.00 98.38 185 PHE A CA 1
ATOM 1448 C C . PHE A 1 185 ? 6.334 1.818 -1.998 1.00 98.38 185 PHE A C 1
ATOM 1450 O O . PHE A 1 185 ? 7.035 1.005 -1.400 1.00 98.38 185 PHE A O 1
ATOM 1457 N N . GLN A 1 186 ? 5.009 1.718 -2.072 1.00 98.50 186 GLN A N 1
ATOM 1458 C CA . GLN A 1 186 ? 4.267 0.517 -1.702 1.00 98.50 186 GLN A CA 1
ATOM 1459 C C . GLN A 1 186 ? 4.201 -0.420 -2.901 1.00 98.50 186 GLN A C 1
ATOM 1461 O O . GLN A 1 186 ? 3.903 0.037 -4.004 1.00 98.50 186 GLN A O 1
ATOM 1466 N N . TRP A 1 187 ? 4.417 -1.711 -2.674 1.00 98.62 187 TRP A N 1
ATOM 1467 C CA . TRP A 1 187 ? 4.158 -2.766 -3.646 1.00 98.62 187 TRP A CA 1
ATOM 1468 C C . TRP A 1 187 ? 3.195 -3.786 -3.038 1.00 98.62 187 TRP A C 1
ATOM 1470 O O . TRP A 1 187 ? 3.511 -4.456 -2.054 1.00 98.62 187 TRP A O 1
ATOM 1480 N N . ILE A 1 188 ? 1.987 -3.847 -3.592 1.00 98.62 188 ILE A N 1
ATOM 1481 C CA . ILE A 1 188 ? 0.910 -4.750 -3.181 1.00 98.62 188 ILE A CA 1
ATOM 1482 C C . ILE A 1 188 ? 0.809 -5.846 -4.232 1.00 98.62 188 ILE A C 1
ATOM 1484 O O . ILE A 1 188 ? 0.780 -5.546 -5.421 1.00 98.62 188 ILE A O 1
ATOM 1488 N N . ARG A 1 189 ? 0.761 -7.103 -3.798 1.00 98.12 189 ARG A N 1
ATOM 1489 C CA . ARG A 1 189 ? 0.723 -8.273 -4.681 1.00 98.12 189 ARG A CA 1
ATOM 1490 C C . ARG A 1 189 ? -0.434 -9.183 -4.308 1.00 98.12 189 ARG A C 1
ATOM 1492 O O . ARG A 1 189 ? -0.731 -9.337 -3.116 1.00 98.12 189 ARG A O 1
ATOM 1499 N N . LYS A 1 190 ? -1.036 -9.815 -5.310 1.00 97.75 190 LYS A N 1
ATOM 1500 C CA . LYS A 1 190 ? -2.124 -10.783 -5.149 1.00 97.75 190 LYS A CA 1
ATOM 1501 C C . LYS A 1 190 ? -2.023 -11.857 -6.230 1.00 97.75 190 LYS A C 1
ATOM 1503 O O . LYS A 1 190 ? -1.662 -11.561 -7.359 1.00 97.75 190 LYS A O 1
ATOM 1508 N N . ALA A 1 191 ? -2.361 -13.104 -5.915 1.00 97.19 191 ALA A N 1
ATOM 1509 C CA . ALA A 1 191 ? -2.586 -14.093 -6.966 1.00 97.19 191 ALA A CA 1
ATOM 1510 C C . ALA A 1 191 ? -3.852 -13.705 -7.749 1.00 97.19 191 ALA A C 1
ATOM 1512 O O . ALA A 1 191 ? -4.938 -13.597 -7.164 1.00 97.19 191 ALA A O 1
ATOM 1513 N N . TYR A 1 192 ? -3.718 -13.462 -9.051 1.00 97.94 192 TYR A N 1
ATOM 1514 C CA . TYR A 1 192 ? -4.852 -13.110 -9.900 1.00 97.94 192 TYR A CA 1
ATOM 1515 C C . TYR A 1 192 ? -5.814 -14.293 -10.005 1.00 97.94 192 TYR A C 1
ATOM 1517 O O . TYR A 1 192 ? -5.385 -15.440 -10.138 1.00 97.94 192 TYR A O 1
ATOM 1525 N N . GLN A 1 193 ? -7.120 -14.032 -9.938 1.00 97.19 193 GLN A N 1
ATOM 1526 C CA . GLN A 1 193 ? -8.160 -15.029 -10.174 1.00 97.19 193 GLN A CA 1
ATOM 1527 C C . GLN A 1 193 ? -8.695 -14.848 -11.600 1.00 97.19 193 GLN A C 1
ATOM 1529 O O . GLN A 1 193 ? -9.477 -13.919 -11.847 1.00 97.19 193 GLN A O 1
ATOM 1534 N N . PRO A 1 194 ? -8.322 -15.720 -12.553 1.00 96.56 194 PRO A N 1
ATOM 1535 C CA . PRO A 1 194 ? -8.736 -15.565 -13.940 1.00 96.56 194 PRO A CA 1
ATOM 1536 C C . PRO A 1 194 ? -10.252 -15.641 -14.109 1.00 96.56 194 PRO A C 1
ATOM 1538 O O . PRO A 1 194 ? -10.924 -16.472 -13.493 1.00 96.56 194 PRO A O 1
ATOM 1541 N N . LEU A 1 195 ? -10.784 -14.803 -14.999 1.00 97.19 195 LEU A N 1
ATOM 1542 C CA . LEU A 1 195 ? -12.179 -14.834 -15.420 1.00 97.19 195 LEU A CA 1
ATOM 1543 C C . LEU A 1 195 ? -12.238 -14.987 -16.942 1.00 97.19 195 LEU A C 1
ATOM 1545 O O . LEU A 1 195 ? -11.722 -14.157 -17.682 1.00 97.19 195 LEU A O 1
ATOM 1549 N N . ALA A 1 196 ? -12.862 -16.065 -17.417 1.00 97.25 196 ALA A N 1
ATOM 1550 C CA . ALA A 1 196 ? -12.897 -16.379 -18.843 1.00 97.25 196 ALA A CA 1
ATOM 1551 C C . ALA A 1 196 ? -13.512 -15.232 -19.667 1.00 97.25 196 ALA A C 1
ATOM 1553 O O . ALA A 1 196 ? -14.637 -14.808 -19.402 1.00 97.25 196 ALA A O 1
ATOM 1554 N N . GLY A 1 197 ? -12.784 -14.772 -20.689 1.00 97.00 197 GLY A N 1
ATOM 1555 C CA . GLY A 1 197 ? -13.197 -13.663 -21.555 1.00 97.00 197 GLY A CA 1
ATOM 1556 C C . GLY A 1 197 ? -12.854 -12.267 -21.027 1.00 97.00 197 GLY A C 1
ATOM 1557 O O . GLY A 1 197 ? -13.249 -11.291 -21.659 1.00 97.00 197 GLY A O 1
ATOM 1558 N N . TYR A 1 198 ? -12.129 -12.168 -19.909 1.00 97.62 198 TYR A N 1
ATOM 1559 C CA . TYR A 1 198 ? -11.680 -10.910 -19.322 1.00 97.62 198 TYR A CA 1
ATOM 1560 C C . TYR A 1 198 ? -10.165 -10.924 -19.120 1.00 97.62 198 TYR A C 1
ATOM 1562 O O . TYR A 1 198 ? -9.616 -11.884 -18.584 1.00 97.62 198 TYR A O 1
ATOM 1570 N N . GLU A 1 199 ? -9.509 -9.838 -19.515 1.00 96.62 199 GLU A N 1
ATOM 1571 C CA . GLU A 1 199 ? -8.066 -9.644 -19.368 1.00 96.62 199 GLU A CA 1
ATOM 1572 C C . GLU A 1 199 ? -7.817 -8.211 -18.879 1.00 96.62 199 GLU A C 1
ATOM 1574 O O . GLU A 1 199 ? -8.226 -7.265 -19.560 1.00 96.62 199 GLU A O 1
ATOM 1579 N N . PRO A 1 200 ? -7.216 -8.015 -17.692 1.00 97.44 200 PRO A N 1
ATOM 1580 C CA . PRO A 1 200 ? -6.954 -6.678 -17.186 1.00 97.44 200 PRO A CA 1
ATOM 1581 C C . PRO A 1 200 ? -5.756 -6.064 -17.919 1.00 97.44 200 PRO A C 1
ATOM 1583 O O . PRO A 1 200 ? -4.747 -6.727 -18.159 1.00 97.44 200 PRO A O 1
ATOM 1586 N N . ALA A 1 201 ? -5.855 -4.779 -18.252 1.00 97.12 201 ALA A N 1
ATOM 1587 C CA . ALA A 1 201 ? -4.761 -4.023 -18.856 1.00 97.12 201 ALA A CA 1
ATOM 1588 C C . ALA A 1 201 ? -3.891 -3.370 -17.766 1.00 97.12 201 ALA A C 1
ATOM 1590 O O . ALA A 1 201 ? -4.391 -3.098 -16.670 1.00 97.12 201 ALA A O 1
ATOM 1591 N N . PRO A 1 202 ? -2.605 -3.075 -18.033 1.00 97.88 202 PRO A N 1
ATOM 1592 C CA . PRO A 1 202 ? -1.832 -2.225 -17.139 1.00 97.88 202 PRO A CA 1
ATOM 1593 C C . PRO A 1 202 ? -2.460 -0.833 -17.057 1.00 97.88 202 PRO A C 1
ATOM 1595 O O . PRO A 1 202 ? -2.967 -0.294 -18.043 1.00 97.88 202 PRO A O 1
ATOM 1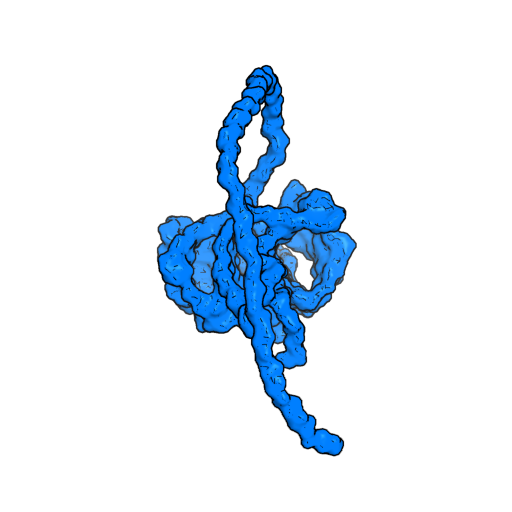598 N N . ILE A 1 203 ? -2.404 -0.233 -15.872 1.00 98.44 203 ILE A N 1
ATOM 1599 C CA . ILE A 1 203 ? -2.908 1.124 -15.635 1.00 98.44 203 ILE A CA 1
ATOM 1600 C C . ILE A 1 203 ? -1.781 1.923 -15.015 1.00 98.44 203 ILE A C 1
ATOM 1602 O O . ILE A 1 203 ? -1.202 1.490 -14.026 1.00 98.44 203 ILE A O 1
ATOM 1606 N N . ILE A 1 204 ? -1.505 3.103 -15.556 1.00 98.44 204 ILE A N 1
ATOM 1607 C CA . ILE A 1 204 ? -0.571 4.063 -14.974 1.00 98.44 204 ILE A CA 1
ATOM 1608 C C . ILE A 1 204 ? -1.312 5.375 -14.767 1.00 98.44 204 ILE A C 1
ATOM 1610 O O . ILE A 1 204 ? -2.069 5.812 -15.634 1.00 98.44 204 ILE A O 1
ATOM 1614 N N . GLY A 1 205 ? -1.083 6.016 -13.628 1.00 98.25 205 GLY A N 1
ATOM 1615 C CA . GLY A 1 205 ? -1.668 7.318 -13.342 1.00 98.25 205 GLY A CA 1
ATOM 1616 C C . GLY A 1 205 ? -1.046 7.981 -12.127 1.00 98.25 205 GLY A C 1
ATOM 1617 O O . GLY A 1 205 ? -0.065 7.500 -11.559 1.00 98.25 205 GLY A O 1
ATOM 1618 N N . ASN A 1 206 ? -1.636 9.097 -11.713 1.00 98.50 206 ASN A N 1
ATOM 1619 C CA . ASN A 1 206 ? -1.301 9.770 -10.467 1.00 98.50 206 ASN A CA 1
ATOM 1620 C C . ASN A 1 206 ? -2.588 10.124 -9.728 1.00 98.50 206 ASN A C 1
ATOM 1622 O O . ASN A 1 206 ? -3.468 10.768 -10.292 1.00 98.50 206 ASN A O 1
ATOM 1626 N N . GLU A 1 207 ? -2.696 9.742 -8.455 1.00 97.69 207 GLU A N 1
ATOM 1627 C CA . GLU A 1 207 ? -3.901 9.981 -7.647 1.00 97.69 207 GLU A CA 1
ATOM 1628 C C . GLU A 1 207 ? -4.292 11.462 -7.581 1.00 97.69 207 GLU A C 1
ATOM 1630 O O . GLU A 1 207 ? -5.472 11.793 -7.506 1.00 97.69 207 GLU A O 1
ATOM 1635 N N . ARG A 1 208 ? -3.303 12.359 -7.677 1.00 96.00 208 ARG A N 1
ATOM 1636 C CA . ARG A 1 208 ? -3.497 13.814 -7.626 1.00 96.00 208 ARG A CA 1
ATOM 1637 C C . ARG A 1 208 ? -4.232 14.367 -8.845 1.00 96.00 208 ARG A C 1
ATOM 1639 O O . ARG A 1 208 ? -4.700 15.501 -8.796 1.00 96.00 208 ARG A O 1
ATOM 1646 N N . GLU A 1 209 ? -4.298 13.592 -9.919 1.00 97.00 209 GLU A N 1
ATOM 1647 C CA . GLU A 1 209 ? -4.967 13.934 -11.176 1.00 97.00 209 GLU A CA 1
ATOM 1648 C C . GLU A 1 209 ? -6.339 13.255 -11.294 1.00 97.00 209 GLU A C 1
ATOM 1650 O O . GLU A 1 209 ? -7.007 13.378 -12.317 1.00 97.00 209 GLU A O 1
ATOM 1655 N N . MET A 1 210 ? -6.768 12.539 -10.249 1.00 96.69 210 MET A N 1
ATOM 1656 C CA . MET A 1 210 ? -8.013 11.785 -10.232 1.00 96.69 210 MET A CA 1
ATOM 1657 C C . MET A 1 210 ? -9.046 12.427 -9.312 1.00 96.69 210 MET A C 1
ATOM 1659 O O . MET A 1 210 ? -8.748 12.854 -8.194 1.00 96.69 210 MET A O 1
ATOM 1663 N N . ASP A 1 211 ? -10.300 12.414 -9.755 1.00 94.94 211 ASP A N 1
ATOM 1664 C CA . ASP A 1 211 ? -11.414 12.858 -8.930 1.00 94.94 211 ASP A CA 1
ATOM 1665 C C . ASP A 1 211 ? -11.733 11.837 -7.831 1.00 94.94 211 ASP A C 1
ATOM 1667 O O . ASP A 1 211 ? -11.836 10.627 -8.051 1.00 94.94 211 ASP A O 1
ATOM 1671 N N . ALA A 1 212 ? -11.951 12.345 -6.621 1.00 95.19 212 ALA A N 1
ATOM 1672 C CA . ALA A 1 212 ? -12.425 11.549 -5.502 1.00 95.19 212 ALA A CA 1
ATOM 1673 C C . ALA A 1 212 ? -13.957 11.580 -5.445 1.00 95.19 212 ALA A C 1
ATOM 1675 O O . ALA A 1 212 ? -14.568 12.649 -5.431 1.00 95.19 212 ALA A O 1
ATOM 1676 N N . SER A 1 213 ? -14.598 10.416 -5.338 1.00 95.31 213 SER A N 1
ATOM 1677 C CA . SER A 1 213 ? -16.054 10.344 -5.175 1.00 95.31 213 SER A CA 1
ATOM 1678 C C . SER A 1 213 ? -16.421 10.394 -3.693 1.00 95.31 213 SER A C 1
ATOM 1680 O O . SER A 1 213 ? -15.977 9.543 -2.916 1.00 95.31 213 SER A O 1
ATOM 1682 N N . GLY A 1 214 ? -17.231 11.376 -3.300 1.00 94.62 214 GLY A N 1
ATOM 1683 C CA . GLY A 1 214 ? -17.753 11.488 -1.940 1.00 94.62 214 GLY A CA 1
ATOM 1684 C C . GLY A 1 214 ? -18.740 10.378 -1.598 1.00 94.62 214 GLY A C 1
ATOM 1685 O O . GLY A 1 214 ? -19.491 9.908 -2.455 1.00 94.62 214 GLY A O 1
ATOM 1686 N N . MET A 1 215 ? -18.748 9.961 -0.335 1.00 91.94 215 MET A N 1
ATOM 1687 C CA . MET A 1 215 ? -19.766 9.047 0.161 1.00 91.94 215 MET A CA 1
ATOM 1688 C C . MET A 1 215 ? -21.108 9.775 0.334 1.00 91.94 215 MET A C 1
ATOM 1690 O O . MET A 1 215 ? -21.139 10.933 0.768 1.00 91.94 215 MET A O 1
ATOM 1694 N N . PRO A 1 216 ? -22.238 9.128 -0.005 1.00 91.62 216 PRO A N 1
ATOM 1695 C CA . PRO A 1 216 ? -23.553 9.731 0.169 1.00 91.62 216 PRO A CA 1
ATOM 1696 C C . PRO A 1 216 ? -23.795 10.179 1.616 1.00 91.62 216 PRO A C 1
ATOM 1698 O O . PRO A 1 216 ? -23.568 9.422 2.556 1.00 91.62 216 PRO A O 1
ATOM 1701 N N . GLY A 1 217 ? -24.283 11.409 1.792 1.00 89.75 217 GLY A N 1
ATOM 1702 C CA . GLY A 1 217 ? -24.657 11.944 3.106 1.00 89.75 217 GLY A CA 1
ATOM 1703 C C . GLY A 1 217 ? -23.499 12.446 3.976 1.00 89.75 217 GLY A C 1
ATOM 1704 O O . GLY A 1 217 ? -23.714 12.692 5.158 1.00 89.75 217 GLY A O 1
ATOM 1705 N N . THR A 1 218 ? -22.289 12.612 3.426 1.00 91.62 218 THR A N 1
ATOM 1706 C CA . THR A 1 218 ? -21.104 13.029 4.205 1.00 91.62 218 THR A CA 1
ATOM 1707 C C . THR A 1 218 ? -20.557 14.408 3.832 1.00 91.62 218 THR A C 1
ATOM 1709 O O . THR A 1 218 ? -19.423 14.716 4.192 1.00 91.62 218 THR A O 1
ATOM 1712 N N . ASP A 1 219 ? -21.279 15.202 3.036 1.00 92.44 219 ASP A N 1
ATOM 1713 C CA . ASP A 1 219 ? -20.824 16.505 2.517 1.00 92.44 219 ASP A CA 1
ATOM 1714 C C . ASP A 1 219 ? -19.411 16.462 1.892 1.00 92.44 219 ASP A C 1
ATOM 1716 O O . ASP A 1 219 ? -18.603 17.363 2.094 1.00 92.44 219 ASP A O 1
ATOM 1720 N N . ASN A 1 220 ? -19.074 15.373 1.181 1.00 92.94 220 ASN A N 1
ATOM 1721 C CA . ASN A 1 220 ? -17.740 15.087 0.612 1.00 92.94 220 ASN A CA 1
ATOM 1722 C C . ASN A 1 220 ? -16.565 15.018 1.616 1.00 92.94 220 ASN A C 1
ATOM 1724 O O . ASN A 1 220 ? -15.409 14.849 1.209 1.00 92.94 220 ASN A O 1
ATOM 1728 N N . LYS A 1 221 ? -16.846 15.066 2.924 1.00 95.25 221 LYS A N 1
ATOM 1729 C CA . LYS A 1 221 ? -15.838 14.934 3.984 1.00 95.25 221 LYS A CA 1
ATOM 1730 C C . LYS A 1 221 ? -15.276 13.523 4.101 1.00 95.25 221 LYS A C 1
ATOM 1732 O O . LYS A 1 221 ? -14.179 13.367 4.614 1.00 95.25 221 LYS A O 1
ATOM 1737 N N . TRP A 1 222 ? -16.005 12.515 3.631 1.00 96.19 222 TRP A N 1
ATOM 1738 C CA . TRP A 1 222 ? -15.510 11.161 3.406 1.00 96.19 222 TRP A CA 1
ATOM 1739 C C . TRP A 1 222 ? -15.588 10.876 1.907 1.00 96.19 222 TRP A C 1
ATOM 1741 O O . TRP A 1 222 ? -16.660 10.952 1.308 1.00 96.19 222 TRP A O 1
ATOM 1751 N N . ARG A 1 223 ? -14.443 10.603 1.282 1.00 96.75 223 ARG A N 1
ATOM 1752 C CA . ARG A 1 223 ? -14.330 10.396 -0.168 1.00 96.75 223 ARG A CA 1
ATOM 1753 C C . ARG A 1 223 ? -13.330 9.304 -0.511 1.00 96.75 223 ARG A C 1
ATOM 1755 O O . ARG A 1 223 ? -12.456 8.973 0.289 1.00 96.75 223 ARG A O 1
ATOM 1762 N N . THR A 1 224 ? -13.451 8.760 -1.715 1.00 97.38 224 THR A N 1
ATOM 1763 C CA . THR A 1 224 ? -12.577 7.697 -2.218 1.00 97.38 224 THR A CA 1
ATOM 1764 C C . THR A 1 224 ? -12.070 8.039 -3.610 1.00 97.38 224 THR A C 1
ATOM 1766 O O . THR A 1 224 ? -12.871 8.218 -4.529 1.00 97.38 224 THR A O 1
ATOM 1769 N N . THR A 1 225 ? -10.750 8.088 -3.767 1.00 98.19 225 THR A N 1
ATOM 1770 C CA . THR A 1 225 ? -10.079 8.111 -5.072 1.00 98.19 225 THR A CA 1
ATOM 1771 C C . THR A 1 225 ? -9.889 6.671 -5.530 1.00 98.19 225 THR A C 1
ATOM 1773 O O . THR A 1 225 ? -9.262 5.879 -4.820 1.00 98.19 225 THR A O 1
ATOM 1776 N N . ARG A 1 226 ? -10.463 6.323 -6.683 1.00 97.69 226 ARG A N 1
ATOM 1777 C CA . ARG A 1 226 ? -10.444 4.965 -7.243 1.00 97.69 226 ARG A CA 1
ATOM 1778 C C . ARG A 1 226 ? -9.465 4.906 -8.400 1.00 97.69 226 ARG A C 1
ATOM 1780 O O . ARG A 1 226 ? -9.689 5.577 -9.397 1.00 97.69 226 ARG A O 1
ATOM 1787 N N . MET A 1 227 ? -8.392 4.135 -8.243 1.00 97.75 227 MET A N 1
ATOM 1788 C CA . MET A 1 227 ? -7.280 4.085 -9.205 1.00 97.75 227 MET A CA 1
ATOM 1789 C C . MET A 1 227 ? -7.434 2.971 -10.251 1.00 97.75 227 MET A C 1
ATOM 1791 O O . MET A 1 227 ? -6.742 2.977 -11.263 1.00 97.75 227 MET A O 1
ATOM 1795 N N . ILE A 1 228 ? -8.362 2.040 -10.016 1.00 97.69 228 ILE A N 1
ATOM 1796 C CA . ILE A 1 228 ? -8.702 0.924 -10.905 1.00 97.69 228 ILE A CA 1
ATOM 1797 C C . ILE A 1 228 ? -10.199 1.033 -11.260 1.00 97.69 228 ILE A C 1
ATOM 1799 O O . ILE A 1 228 ? -10.988 1.389 -10.371 1.00 97.69 228 ILE A O 1
ATOM 1803 N N . PRO A 1 229 ? -10.609 0.764 -12.519 1.00 95.06 229 PRO A N 1
ATOM 1804 C CA . PRO A 1 229 ? -12.014 0.761 -12.923 1.00 95.06 229 PRO A CA 1
ATOM 1805 C C . PRO A 1 229 ? -12.853 -0.182 -12.061 1.00 95.06 229 PRO A C 1
ATOM 1807 O O . PRO A 1 229 ? -12.532 -1.356 -11.918 1.00 95.06 229 PRO A O 1
ATOM 1810 N N . THR A 1 230 ? -13.940 0.329 -11.481 1.00 92.69 230 THR A N 1
ATOM 1811 C CA . THR A 1 230 ? -14.747 -0.447 -10.524 1.00 92.69 230 THR A CA 1
ATOM 1812 C C . THR A 1 230 ? -15.885 -1.243 -11.144 1.00 92.69 230 THR A C 1
ATOM 1814 O O . THR A 1 230 ? -16.489 -2.069 -10.464 1.00 92.69 230 THR A O 1
ATOM 1817 N N . ASP A 1 231 ? -16.223 -0.947 -12.393 1.00 94.00 231 ASP A N 1
ATOM 1818 C CA . ASP A 1 231 ? -17.270 -1.584 -13.192 1.00 94.00 231 ASP A CA 1
ATOM 1819 C C . ASP A 1 231 ? -16.722 -2.609 -14.197 1.00 94.00 231 ASP A C 1
ATOM 1821 O O . ASP A 1 231 ? -17.501 -3.284 -14.870 1.00 94.00 231 ASP A O 1
ATOM 1825 N N . ASP A 1 232 ? -15.399 -2.770 -14.265 1.00 97.31 232 ASP A N 1
ATOM 1826 C CA . ASP A 1 232 ? -14.739 -3.758 -15.110 1.00 97.31 232 ASP A CA 1
ATOM 1827 C C . ASP A 1 232 ? -14.393 -5.022 -14.307 1.00 97.31 232 ASP A C 1
ATOM 1829 O O . ASP A 1 232 ? -13.578 -5.010 -13.382 1.00 97.31 232 ASP A O 1
ATOM 1833 N N . LEU A 1 233 ? -15.019 -6.140 -14.680 1.00 97.62 233 LEU A N 1
ATOM 1834 C CA . LEU A 1 233 ? -14.840 -7.437 -14.023 1.00 97.62 233 LEU A CA 1
ATOM 1835 C C . LEU A 1 233 ? -13.480 -8.089 -14.320 1.00 97.62 233 LEU A C 1
ATOM 1837 O O . LEU A 1 233 ? -13.153 -9.104 -13.696 1.00 97.62 233 LEU A O 1
ATOM 1841 N N . ALA A 1 234 ? -12.684 -7.532 -15.239 1.00 98.06 234 ALA A N 1
ATOM 1842 C CA . ALA A 1 234 ? -11.326 -7.999 -15.494 1.00 98.06 234 ALA A CA 1
ATOM 1843 C C . ALA A 1 234 ? -10.425 -7.862 -14.263 1.00 98.06 234 ALA A C 1
ATOM 1845 O O . ALA A 1 234 ? -9.607 -8.753 -14.020 1.00 98.06 234 ALA A O 1
ATOM 1846 N N . TYR A 1 235 ? -10.640 -6.820 -13.456 1.00 98.31 235 TYR A N 1
ATOM 1847 C CA . TYR A 1 235 ? -9.900 -6.553 -12.225 1.00 98.31 235 TYR A CA 1
ATOM 1848 C C . TYR A 1 235 ? -10.601 -7.200 -11.025 1.00 98.31 235 TYR A C 1
ATOM 1850 O O . TYR A 1 235 ? -11.798 -6.997 -10.800 1.00 98.31 235 TYR A O 1
ATOM 1858 N N . ASP A 1 236 ? -9.860 -7.973 -10.234 1.00 97.12 236 ASP A N 1
ATOM 1859 C CA . ASP A 1 236 ? -10.352 -8.665 -9.032 1.00 97.12 236 ASP A CA 1
ATOM 1860 C C . ASP A 1 236 ? -9.733 -8.141 -7.725 1.00 97.12 236 ASP A C 1
ATOM 1862 O O . ASP A 1 236 ? -9.956 -8.687 -6.640 1.00 97.12 236 ASP A O 1
ATOM 1866 N N . MET A 1 237 ? -9.002 -7.032 -7.810 1.00 97.25 237 MET A N 1
ATOM 1867 C CA . MET A 1 237 ? -8.645 -6.203 -6.671 1.00 97.25 237 MET A CA 1
ATOM 1868 C C . MET A 1 237 ? -8.833 -4.728 -6.992 1.00 97.25 237 MET A C 1
ATOM 1870 O O . MET A 1 237 ? -8.683 -4.291 -8.131 1.00 97.25 237 MET A O 1
ATOM 1874 N N . HIS A 1 238 ? -9.103 -3.937 -5.959 1.00 97.25 238 HIS A N 1
ATOM 1875 C CA . HIS A 1 238 ? -9.006 -2.486 -6.039 1.00 97.25 238 HIS A CA 1
ATOM 1876 C C . HIS A 1 238 ? -7.974 -1.980 -5.047 1.00 97.25 238 HIS A C 1
ATOM 1878 O O . HIS A 1 238 ? -7.972 -2.396 -3.889 1.00 97.25 238 HIS A O 1
ATOM 1884 N N . VAL A 1 239 ? -7.192 -0.994 -5.477 1.00 98.12 239 VAL A N 1
ATOM 1885 C CA . VAL A 1 239 ? -6.370 -0.169 -4.595 1.00 98.12 239 VAL A CA 1
ATOM 1886 C C . VAL A 1 239 ? -6.870 1.267 -4.688 1.00 98.12 239 VAL A C 1
ATOM 1888 O O . VAL A 1 239 ? -6.992 1.833 -5.771 1.00 98.12 239 VAL A O 1
ATOM 1891 N N . ASN A 1 240 ? -7.230 1.844 -3.548 1.00 97.88 240 ASN A N 1
ATOM 1892 C CA . ASN A 1 240 ? -7.898 3.136 -3.452 1.00 97.88 240 ASN A CA 1
ATOM 1893 C C . ASN A 1 240 ? -7.240 4.000 -2.380 1.00 97.88 240 ASN A C 1
ATOM 1895 O O . ASN A 1 240 ? -6.594 3.490 -1.467 1.00 97.88 240 ASN A O 1
ATOM 1899 N N . ILE A 1 241 ? -7.486 5.306 -2.440 1.00 98.31 241 ILE A N 1
ATOM 1900 C CA . ILE A 1 241 ? -7.190 6.208 -1.326 1.00 98.31 241 ILE A CA 1
ATOM 1901 C C . ILE A 1 241 ? -8.507 6.660 -0.718 1.00 98.31 241 ILE A C 1
ATOM 1903 O O . ILE A 1 241 ? -9.319 7.309 -1.382 1.00 98.31 241 ILE A O 1
ATOM 1907 N N . VAL A 1 242 ? -8.714 6.348 0.558 1.00 97.38 242 VAL A N 1
ATOM 1908 C CA . VAL A 1 242 ? -9.839 6.894 1.320 1.00 97.38 242 VAL A CA 1
ATOM 1909 C C . VAL A 1 242 ? -9.361 8.143 2.041 1.00 97.38 242 VAL A C 1
ATOM 1911 O O . VAL A 1 242 ? -8.294 8.151 2.652 1.00 97.38 242 VAL A O 1
ATOM 1914 N N . THR A 1 243 ? -10.141 9.216 1.945 1.00 97.62 243 THR A N 1
ATOM 1915 C CA . THR A 1 243 ? -9.841 10.497 2.585 1.00 97.62 243 THR A CA 1
ATOM 1916 C C . THR A 1 243 ? -10.986 10.923 3.489 1.00 97.62 243 THR A C 1
ATOM 1918 O O . THR A 1 243 ? -12.142 10.948 3.063 1.00 97.62 243 THR A O 1
ATOM 1921 N N . PHE A 1 244 ? -10.627 11.312 4.707 1.00 97.50 244 PHE A N 1
ATOM 1922 C CA . PHE A 1 244 ? -11.486 11.930 5.704 1.00 97.50 244 PHE A CA 1
ATOM 1923 C C . PHE A 1 244 ? -11.004 13.354 5.982 1.00 97.50 244 PHE A C 1
ATOM 1925 O O . PHE A 1 244 ? -9.821 13.570 6.245 1.00 97.50 244 PHE A O 1
ATOM 1932 N N . GLU A 1 245 ? -11.904 14.327 5.944 1.00 96.56 245 GLU A N 1
ATOM 1933 C CA . GLU A 1 245 ? -11.648 15.665 6.481 1.00 96.56 245 GLU A CA 1
ATOM 1934 C C . GLU A 1 245 ? -11.774 15.672 8.006 1.00 96.56 245 GLU A C 1
ATOM 1936 O O . GLU A 1 245 ? -12.370 14.774 8.604 1.00 96.56 245 GLU A O 1
ATOM 1941 N N . ALA A 1 246 ? -11.234 16.713 8.639 1.00 95.31 246 ALA A N 1
ATOM 1942 C CA . ALA A 1 246 ? -11.303 16.887 10.083 1.00 95.31 246 ALA A CA 1
ATOM 1943 C C . ALA A 1 246 ? -12.755 16.801 10.599 1.00 95.31 246 ALA A C 1
ATOM 1945 O O . ALA A 1 246 ? -13.649 17.520 10.142 1.00 95.31 246 ALA A O 1
ATOM 1946 N N . GLY A 1 247 ? -12.980 15.915 11.568 1.00 93.56 247 GLY A N 1
ATOM 1947 C CA . GLY A 1 247 ? -14.283 15.639 12.173 1.00 93.56 247 GLY A CA 1
ATOM 1948 C C . GLY A 1 247 ? -15.168 14.665 11.389 1.00 93.56 247 GLY A C 1
ATOM 1949 O O . GLY A 1 247 ? -16.275 14.374 11.840 1.00 93.56 247 GLY A O 1
ATOM 1950 N N . ALA A 1 248 ? -14.723 14.153 10.238 1.00 95.50 248 ALA A N 1
ATOM 1951 C CA . ALA A 1 248 ? -15.451 13.117 9.516 1.00 95.50 248 ALA A CA 1
ATOM 1952 C C . ALA A 1 248 ? -15.375 11.771 10.250 1.00 95.50 248 ALA A C 1
ATOM 1954 O O . ALA A 1 248 ? -14.381 11.436 10.904 1.00 95.50 248 ALA A O 1
ATOM 1955 N N . VAL A 1 249 ? -16.440 10.986 10.113 1.00 92.81 249 VAL A N 1
ATOM 1956 C CA . VAL A 1 249 ? -16.581 9.686 10.768 1.00 92.81 249 VAL A CA 1
ATOM 1957 C C . VAL A 1 249 ? -17.106 8.646 9.792 1.00 92.81 249 VAL A C 1
ATOM 1959 O O . VAL A 1 249 ? -17.848 8.979 8.868 1.00 92.81 249 VAL A O 1
ATOM 1962 N N . ILE A 1 250 ? -16.776 7.382 10.043 1.00 89.56 250 ILE A N 1
ATOM 1963 C CA . ILE A 1 250 ? -17.584 6.251 9.578 1.00 89.56 250 ILE A CA 1
ATOM 1964 C C . ILE A 1 250 ? -18.508 5.908 10.756 1.00 89.56 250 ILE A C 1
ATOM 1966 O O . ILE A 1 250 ? -18.028 5.365 11.752 1.00 89.56 250 ILE A O 1
ATOM 1970 N N . PRO A 1 251 ? -19.803 6.276 10.717 1.00 83.38 251 PRO A N 1
ATOM 1971 C CA . PRO A 1 251 ? -20.680 6.194 11.889 1.00 83.38 251 PRO A CA 1
ATOM 1972 C C . PRO A 1 251 ? -21.228 4.782 12.148 1.00 83.38 251 PRO A C 1
ATOM 1974 O O . PRO A 1 251 ? -22.006 4.584 13.078 1.00 83.38 251 PRO A O 1
ATOM 1977 N N . PHE A 1 252 ? -20.847 3.804 11.330 1.00 85.19 252 PHE A N 1
ATOM 1978 C CA . PHE A 1 252 ? -21.213 2.403 11.475 1.00 85.19 252 PHE A CA 1
ATOM 1979 C C . PHE A 1 252 ? -19.952 1.544 11.489 1.00 85.19 252 PHE A C 1
ATOM 1981 O O . PHE A 1 252 ? -18.960 1.873 10.846 1.00 85.19 252 PHE A O 1
ATOM 1988 N N . ALA A 1 253 ? -20.001 0.438 12.227 1.00 82.69 253 ALA A N 1
ATOM 1989 C CA . ALA A 1 253 ? -18.947 -0.559 12.181 1.00 82.69 253 ALA A CA 1
ATOM 1990 C C . ALA A 1 253 ? -19.136 -1.404 10.912 1.00 82.69 253 ALA A C 1
ATOM 1992 O O . ALA A 1 253 ? -19.885 -2.383 10.917 1.00 82.69 253 ALA A O 1
ATOM 1993 N N . GLU A 1 254 ? -18.527 -0.980 9.807 1.00 84.31 254 GLU A N 1
ATOM 1994 C CA . GLU A 1 254 ? -18.578 -1.708 8.544 1.00 84.31 254 GLU A CA 1
ATOM 1995 C C . GLU A 1 254 ? -18.074 -3.137 8.758 1.00 84.31 254 GLU A C 1
ATOM 1997 O O . GLU A 1 254 ? -17.074 -3.363 9.434 1.00 84.31 254 GLU A O 1
ATOM 2002 N N . THR A 1 255 ? -18.811 -4.107 8.222 1.00 82.81 255 THR A N 1
ATOM 2003 C CA . THR A 1 255 ? -18.486 -5.530 8.307 1.00 82.81 255 THR A CA 1
ATOM 2004 C C . THR A 1 255 ? -18.704 -6.129 6.929 1.00 82.81 255 THR A C 1
ATOM 2006 O O . THR A 1 255 ? -19.833 -6.170 6.440 1.00 82.81 255 THR A O 1
ATOM 2009 N N . HIS A 1 256 ? -17.631 -6.578 6.287 1.00 85.44 256 HIS A N 1
ATOM 2010 C CA . HIS A 1 256 ? -17.696 -7.204 4.972 1.00 85.44 256 HIS A CA 1
ATOM 2011 C C . HIS A 1 256 ? -16.651 -8.307 4.834 1.00 85.44 256 HIS A C 1
ATOM 2013 O O . HIS A 1 256 ? -15.686 -8.363 5.593 1.00 85.44 256 HIS A O 1
ATOM 2019 N N . VAL A 1 257 ? -16.846 -9.176 3.844 1.00 84.56 257 VAL A N 1
ATOM 2020 C CA . VAL A 1 257 ? -15.979 -10.340 3.617 1.00 84.56 257 VAL A CA 1
ATOM 2021 C C . VAL A 1 257 ? -14.565 -9.953 3.179 1.00 84.56 257 VAL A C 1
ATOM 2023 O O . VAL A 1 257 ? -13.629 -10.639 3.560 1.00 84.56 257 VAL A O 1
ATOM 2026 N N . MET A 1 258 ? -14.408 -8.842 2.449 1.00 84.44 258 MET A N 1
ATOM 2027 C CA . MET A 1 258 ? -13.120 -8.496 1.838 1.00 84.44 258 MET A CA 1
ATOM 2028 C C . MET A 1 258 ? -12.037 -8.265 2.891 1.00 84.44 258 MET A C 1
ATOM 2030 O O . MET A 1 258 ? -12.178 -7.401 3.769 1.00 84.44 258 MET A O 1
ATOM 2034 N N . GLU A 1 259 ? -10.950 -9.017 2.774 1.00 83.75 259 GLU A N 1
ATOM 2035 C CA . GLU A 1 259 ? -9.731 -8.754 3.524 1.00 83.75 259 GLU A CA 1
ATOM 2036 C C . GLU A 1 259 ? -9.103 -7.474 2.974 1.00 83.75 259 GLU A C 1
ATOM 2038 O O . GLU A 1 259 ? -9.103 -7.226 1.767 1.00 83.75 259 GLU A O 1
ATOM 2043 N N . HIS A 1 260 ? -8.571 -6.631 3.852 1.00 87.06 260 HIS A N 1
ATOM 2044 C CA . HIS A 1 260 ? -7.915 -5.413 3.399 1.00 87.06 260 HIS A CA 1
ATOM 2045 C C . HIS A 1 260 ? -6.832 -4.953 4.358 1.00 87.06 260 HIS A C 1
ATOM 2047 O O . HIS A 1 260 ? -6.918 -5.119 5.576 1.00 87.06 260 HIS A O 1
ATOM 2053 N N . GLY A 1 261 ? -5.806 -4.345 3.776 1.00 93.69 261 GLY A N 1
ATOM 2054 C CA . GLY A 1 261 ? -4.790 -3.604 4.500 1.00 93.69 261 GLY A CA 1
ATOM 2055 C C . GLY A 1 261 ? -4.957 -2.109 4.279 1.00 93.69 261 GLY A C 1
ATOM 2056 O O . GLY A 1 261 ? -5.385 -1.666 3.211 1.00 93.69 261 GLY A O 1
ATOM 2057 N N . LEU A 1 262 ? -4.600 -1.337 5.300 1.00 95.38 262 LEU A N 1
ATOM 2058 C CA . LEU A 1 262 ? -4.567 0.115 5.288 1.00 95.38 262 LEU A CA 1
ATOM 2059 C C . LEU A 1 262 ? -3.150 0.573 5.601 1.00 95.38 262 LEU A C 1
ATOM 2061 O O . LEU A 1 262 ? -2.609 0.236 6.650 1.00 95.38 262 LEU A O 1
ATOM 2065 N N . TYR A 1 263 ? -2.571 1.391 4.730 1.00 97.81 263 TYR A N 1
ATOM 2066 C CA . TYR A 1 263 ? -1.347 2.127 5.034 1.00 97.81 263 TYR A CA 1
ATOM 2067 C C . TYR A 1 263 ? -1.674 3.612 5.148 1.00 97.81 263 TYR A C 1
ATOM 2069 O O . TYR A 1 263 ? -2.114 4.229 4.174 1.00 97.81 263 TYR A O 1
ATOM 2077 N N . VAL A 1 264 ? -1.488 4.197 6.331 1.00 97.94 264 VAL A N 1
ATOM 2078 C CA . VAL A 1 264 ? -1.841 5.601 6.565 1.00 97.94 264 VAL A CA 1
ATOM 2079 C C . VAL A 1 264 ? -0.837 6.511 5.861 1.00 97.94 264 VAL A C 1
ATOM 2081 O O . VAL A 1 264 ? 0.352 6.515 6.169 1.00 97.94 264 VAL A O 1
ATOM 2084 N N . LEU A 1 265 ? -1.328 7.314 4.923 1.00 97.06 265 LEU A N 1
ATOM 2085 C CA . LEU A 1 265 ? -0.531 8.227 4.106 1.00 97.06 265 LEU A CA 1
ATOM 2086 C C . LEU A 1 265 ? -0.363 9.597 4.769 1.00 97.06 265 LEU A C 1
ATOM 2088 O O . LEU A 1 265 ? 0.717 10.180 4.708 1.00 97.06 265 LEU A O 1
ATOM 2092 N N . GLU A 1 266 ? -1.433 10.109 5.383 1.00 95.81 266 GLU A N 1
ATOM 2093 C CA . GLU A 1 266 ? -1.509 11.469 5.921 1.00 95.81 266 GLU A CA 1
ATOM 2094 C C . GLU A 1 266 ? -2.396 11.509 7.171 1.00 95.81 266 GLU A C 1
ATOM 2096 O O . GLU A 1 266 ? -3.483 10.927 7.188 1.00 95.81 266 GLU A O 1
ATOM 2101 N N . GLY A 1 267 ? -1.963 12.269 8.178 1.00 95.62 267 GLY A N 1
ATOM 2102 C CA . GLY A 1 267 ? -2.778 12.632 9.331 1.00 95.62 267 GLY A CA 1
ATOM 2103 C C . GLY A 1 267 ? -2.975 11.510 10.344 1.00 95.62 267 GLY A C 1
ATOM 2104 O O . GLY A 1 267 ? -2.291 10.492 10.333 1.00 95.62 267 GLY A O 1
ATOM 2105 N N . LYS A 1 268 ? -3.932 11.719 11.252 1.00 95.75 268 LYS A N 1
ATOM 2106 C CA . LYS A 1 268 ? -4.211 10.816 12.373 1.00 95.75 268 LYS A CA 1
ATOM 2107 C C . LYS A 1 268 ? -5.701 10.633 12.620 1.00 95.75 268 LYS A C 1
ATOM 2109 O O . LYS A 1 268 ? -6.496 11.537 12.353 1.00 95.75 268 LYS A O 1
ATOM 2114 N N . SER A 1 269 ? -6.056 9.482 13.171 1.00 96.94 269 SER A N 1
ATOM 2115 C CA . SER A 1 269 ? -7.428 9.071 13.455 1.00 96.94 269 SER A CA 1
ATOM 2116 C C . SER A 1 269 ? -7.477 8.153 14.675 1.00 96.94 269 SER A C 1
ATOM 2118 O O . SER A 1 269 ? -6.472 7.544 15.039 1.00 96.94 269 SER A O 1
ATOM 2120 N N . VAL A 1 270 ? -8.653 8.034 15.291 1.00 97.19 270 VAL A N 1
ATOM 2121 C CA . VAL A 1 270 ? -8.968 6.904 16.170 1.00 97.19 270 VAL A CA 1
ATOM 2122 C C . VAL A 1 270 ? -9.775 5.911 15.340 1.00 97.19 270 VAL A C 1
ATOM 2124 O O . VAL A 1 270 ? -10.891 6.212 14.909 1.00 97.19 270 VAL A O 1
ATOM 2127 N N . TYR A 1 271 ? -9.205 4.740 15.085 1.00 96.50 271 TYR A N 1
ATOM 2128 C CA . TYR A 1 271 ? -9.842 3.687 14.305 1.00 96.50 271 TYR A CA 1
ATOM 2129 C C . TYR A 1 271 ? -10.402 2.625 15.243 1.00 96.50 271 TYR A C 1
ATOM 2131 O O . TYR A 1 271 ? -9.724 2.174 16.165 1.00 96.50 271 TYR A O 1
ATOM 2139 N N . ARG A 1 272 ? -11.649 2.228 15.017 1.00 95.88 272 ARG A N 1
ATOM 2140 C CA . ARG A 1 272 ? -12.250 1.085 15.691 1.00 95.88 272 ARG A CA 1
ATOM 2141 C C . ARG A 1 272 ? -11.911 -0.159 14.886 1.00 95.88 272 ARG A C 1
ATOM 2143 O O . ARG A 1 272 ? -12.349 -0.263 13.745 1.00 95.88 272 ARG A O 1
ATOM 2150 N N . LEU A 1 273 ? -11.155 -1.073 15.477 1.00 95.81 273 LEU A N 1
ATOM 2151 C CA . LEU A 1 273 ? -10.762 -2.353 14.898 1.00 95.81 273 LEU A CA 1
ATOM 2152 C C . LEU A 1 273 ? -11.359 -3.461 15.758 1.00 95.81 273 LEU A C 1
ATOM 2154 O O . LEU A 1 273 ? -10.987 -3.650 16.913 1.00 95.81 273 LEU A O 1
ATOM 2158 N N . ASN A 1 274 ? -12.343 -4.166 15.214 1.00 94.75 274 ASN A N 1
ATOM 2159 C CA . ASN A 1 274 ? -13.198 -5.072 15.963 1.00 94.75 274 ASN A CA 1
ATOM 2160 C C . ASN A 1 274 ? -13.880 -4.412 17.171 1.00 94.75 274 ASN A C 1
ATOM 2162 O O . ASN A 1 274 ? -14.878 -3.733 16.968 1.00 94.75 274 ASN A O 1
ATOM 2166 N N . GLN A 1 275 ? -13.419 -4.617 18.407 1.00 94.81 275 GLN A N 1
ATOM 2167 C CA . GLN A 1 275 ? -13.980 -3.973 19.608 1.00 94.81 275 GLN A CA 1
ATOM 2168 C C . GLN A 1 275 ? -13.074 -2.872 20.161 1.00 94.81 275 GLN A C 1
ATOM 2170 O O . GLN A 1 275 ? -13.492 -2.119 21.040 1.00 94.81 275 GLN A O 1
ATOM 2175 N N . ASP A 1 276 ? -11.871 -2.748 19.610 1.00 96.56 276 ASP A N 1
ATOM 2176 C CA . ASP A 1 276 ? -10.809 -1.923 20.152 1.00 96.56 276 ASP A CA 1
ATOM 2177 C C . ASP A 1 276 ? -10.757 -0.580 19.433 1.00 96.56 276 ASP A C 1
ATOM 2179 O O . ASP A 1 276 ? -10.930 -0.497 18.217 1.00 96.56 276 ASP A O 1
ATOM 2183 N N . TRP A 1 277 ? -10.509 0.488 20.187 1.00 96.19 277 TRP A N 1
ATOM 2184 C CA . TRP A 1 277 ? -10.219 1.806 19.633 1.00 96.19 277 TRP A CA 1
ATOM 2185 C C . TRP A 1 277 ? -8.716 2.029 19.672 1.00 96.19 277 TRP A C 1
ATOM 2187 O O . TRP A 1 277 ? -8.113 2.058 20.743 1.00 96.19 277 TRP A O 1
ATOM 2197 N N . VAL A 1 278 ? -8.119 2.192 18.497 1.00 97.19 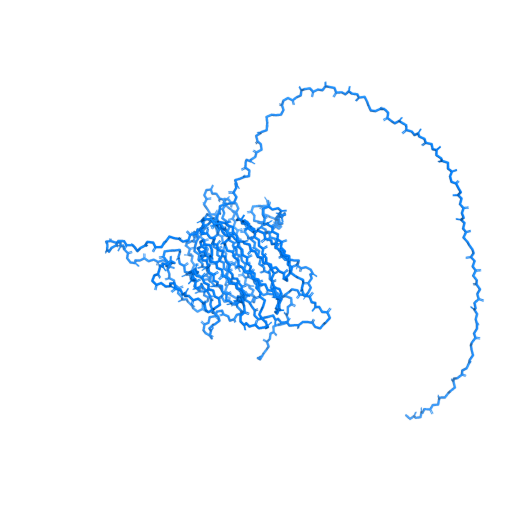278 VAL A N 1
ATOM 2198 C CA . VAL A 1 278 ? -6.677 2.336 18.326 1.00 97.19 278 VAL A CA 1
ATOM 2199 C C . VAL A 1 278 ? -6.397 3.663 17.638 1.00 97.19 278 VAL A C 1
ATOM 2201 O O . VAL A 1 278 ? -6.925 3.950 16.564 1.00 97.19 278 VAL A O 1
ATOM 2204 N N . GLU A 1 279 ? -5.559 4.493 18.251 1.00 97.06 279 GLU A N 1
ATOM 2205 C CA . GLU A 1 279 ? -5.022 5.674 17.578 1.00 97.06 279 GLU A CA 1
ATOM 2206 C C . GLU A 1 279 ? -4.065 5.230 16.471 1.00 97.06 279 GLU A C 1
ATOM 2208 O O . GLU A 1 279 ? -3.150 4.447 16.724 1.00 97.06 279 GLU A O 1
ATOM 2213 N N . ILE A 1 280 ? -4.247 5.748 15.259 1.00 96.50 280 ILE A N 1
ATOM 2214 C CA . ILE A 1 280 ? -3.376 5.506 14.104 1.00 96.50 280 ILE A CA 1
ATOM 2215 C C . ILE A 1 280 ? -2.956 6.834 13.475 1.00 96.50 280 ILE A C 1
ATOM 2217 O O . ILE A 1 280 ? -3.685 7.829 13.536 1.00 96.50 280 ILE A O 1
ATOM 2221 N N . GLN A 1 281 ? -1.770 6.860 12.881 1.00 96.12 281 GLN A N 1
ATOM 2222 C CA . GLN A 1 281 ? -1.169 8.043 12.267 1.00 96.12 281 GLN A CA 1
ATOM 2223 C C . GLN A 1 281 ? -0.384 7.671 11.011 1.00 96.12 281 GLN A C 1
ATOM 2225 O O . GLN A 1 281 ? -0.176 6.491 10.728 1.00 96.12 281 GLN A O 1
ATOM 2230 N N . GLU A 1 282 ? 0.080 8.675 10.271 1.00 95.94 282 GLU A N 1
ATOM 2231 C CA . GLU A 1 282 ? 0.839 8.476 9.045 1.00 95.94 282 GLU A CA 1
ATOM 2232 C C . GLU A 1 282 ? 2.045 7.543 9.241 1.00 95.94 282 GLU A C 1
ATOM 2234 O O . GLU A 1 282 ? 2.842 7.709 10.171 1.00 95.94 282 GLU A O 1
ATOM 2239 N N . GLY A 1 283 ? 2.154 6.550 8.356 1.00 95.25 283 GLY A N 1
ATOM 2240 C CA . GLY A 1 283 ? 3.151 5.485 8.387 1.00 95.25 283 GLY A CA 1
ATOM 2241 C C . GLY A 1 283 ? 2.733 4.203 9.091 1.00 95.25 283 GLY A C 1
ATOM 2242 O O . GLY A 1 283 ? 3.414 3.192 8.928 1.00 95.25 283 GLY A O 1
ATOM 2243 N N . ASP A 1 284 ? 1.656 4.231 9.875 1.00 97.25 284 ASP A N 1
ATOM 2244 C CA . ASP A 1 284 ? 1.130 3.014 10.478 1.00 97.25 284 ASP A CA 1
ATOM 2245 C C . ASP A 1 284 ? 0.467 2.141 9.403 1.00 97.25 284 ASP A C 1
ATOM 2247 O O . ASP A 1 284 ? -0.194 2.635 8.481 1.00 97.25 284 ASP A O 1
ATOM 2251 N N . TYR A 1 285 ? 0.627 0.831 9.554 1.00 97.31 285 TYR A N 1
ATOM 2252 C CA . TYR A 1 285 ? -0.047 -0.177 8.751 1.00 97.31 285 TYR A CA 1
ATOM 2253 C C . TYR A 1 285 ? -1.051 -0.953 9.604 1.00 97.31 285 TYR A C 1
ATOM 2255 O O . TYR A 1 285 ? -0.770 -1.306 10.751 1.00 97.31 285 TYR A O 1
ATOM 2263 N N . VAL A 1 286 ? -2.216 -1.244 9.033 1.00 96.75 286 VAL A N 1
ATOM 2264 C CA . VAL A 1 286 ? -3.267 -2.047 9.655 1.00 96.75 286 VAL A CA 1
ATOM 2265 C C . VAL A 1 286 ? -3.692 -3.140 8.683 1.00 96.75 286 VAL A C 1
ATOM 2267 O O . VAL A 1 286 ? -3.967 -2.853 7.527 1.00 96.75 286 VAL A O 1
ATOM 2270 N N . SER A 1 287 ? -3.777 -4.382 9.147 1.00 95.12 287 SER A N 1
ATOM 2271 C CA . SER A 1 287 ? -4.336 -5.509 8.388 1.00 95.12 287 SER A CA 1
ATOM 2272 C C . SER A 1 287 ? -5.632 -5.956 9.052 1.00 95.12 287 SER A C 1
ATOM 2274 O O . SER A 1 287 ? -5.639 -6.171 10.265 1.00 95.12 287 SER A O 1
ATOM 2276 N N . LEU A 1 288 ? -6.718 -6.088 8.289 1.00 92.88 288 LEU A N 1
ATOM 2277 C CA . LEU A 1 288 ? -8.006 -6.590 8.764 1.00 92.88 288 LEU A CA 1
ATOM 2278 C C . LEU A 1 288 ? -8.321 -7.916 8.084 1.00 92.88 288 LEU A C 1
ATOM 2280 O O . LEU A 1 288 ? -8.260 -8.042 6.859 1.00 92.88 288 LEU A O 1
ATOM 2284 N N . ARG A 1 289 ? -8.720 -8.895 8.894 1.00 91.06 289 ARG A N 1
ATOM 2285 C CA . ARG A 1 289 ? -9.287 -10.146 8.388 1.00 91.06 289 ARG A CA 1
ATOM 2286 C C . ARG A 1 289 ? -10.726 -9.938 7.930 1.00 91.06 289 ARG A C 1
ATOM 2288 O O . ARG A 1 289 ? -11.374 -8.954 8.299 1.00 91.06 289 ARG A O 1
ATOM 2295 N N . ALA A 1 290 ? -11.230 -10.910 7.175 1.00 89.25 290 ALA A N 1
ATOM 2296 C CA . ALA A 1 290 ? -12.624 -10.962 6.760 1.00 89.25 290 ALA A CA 1
ATOM 2297 C C . ALA A 1 290 ? -13.570 -10.741 7.953 1.00 89.25 290 ALA A C 1
ATOM 2299 O O . ALA A 1 290 ? -13.391 -11.318 9.027 1.00 89.25 290 ALA A O 1
ATOM 2300 N N . PHE A 1 291 ? -14.585 -9.902 7.750 1.00 91.06 291 PHE A N 1
ATOM 2301 C CA . PHE A 1 291 ? -15.608 -9.542 8.734 1.00 91.06 291 PHE A CA 1
ATOM 2302 C C . PHE A 1 291 ? -15.122 -8.805 9.989 1.00 91.06 291 PHE A C 1
ATOM 2304 O O . PHE A 1 291 ? -15.922 -8.633 10.904 1.00 91.06 291 PHE A O 1
ATOM 2311 N N . CYS A 1 292 ? -13.873 -8.331 10.057 1.00 93.69 292 CYS A N 1
ATOM 2312 C CA . CYS A 1 292 ? -13.426 -7.475 11.158 1.00 93.69 292 CYS A CA 1
ATOM 2313 C C . CYS A 1 292 ? -14.230 -6.156 11.166 1.00 93.69 292 CYS A C 1
ATOM 2315 O O . CYS A 1 292 ? -14.129 -5.392 10.203 1.00 93.69 292 CYS A O 1
ATOM 2317 N N . PRO A 1 293 ? -15.024 -5.860 12.219 1.00 93.94 293 PRO A N 1
ATOM 2318 C CA . PRO A 1 293 ? -15.795 -4.622 12.271 1.00 93.94 293 PRO A CA 1
ATOM 2319 C C . PRO A 1 293 ? -14.890 -3.387 12.273 1.00 93.94 293 PRO A C 1
ATOM 2321 O O . PRO A 1 293 ? -14.013 -3.281 13.133 1.00 93.94 293 PRO A O 1
ATOM 2324 N N . GLN A 1 294 ? -15.147 -2.422 11.389 1.00 92.50 294 GLN A N 1
ATOM 2325 C CA . GLN A 1 294 ? -14.334 -1.209 11.284 1.00 92.50 294 GLN A CA 1
ATOM 2326 C C . GLN A 1 294 ? -15.129 0.092 11.365 1.00 92.50 294 GLN A C 1
ATOM 2328 O O . GLN A 1 294 ? -16.172 0.239 10.737 1.00 92.50 294 GLN A O 1
ATOM 2333 N N . ALA A 1 295 ? -14.619 1.065 12.115 1.00 93.88 295 ALA A N 1
ATOM 2334 C CA . ALA A 1 295 ? -15.126 2.437 12.106 1.00 93.88 295 ALA A CA 1
ATOM 2335 C C . ALA A 1 295 ? -13.964 3.427 12.234 1.00 93.88 295 ALA A C 1
ATOM 2337 O O . ALA A 1 295 ? -12.880 3.073 12.687 1.00 93.88 295 ALA A O 1
ATOM 2338 N N . CYS A 1 296 ? -14.182 4.682 11.859 1.00 95.88 296 CYS A N 1
ATOM 2339 C CA . CYS A 1 296 ? -13.135 5.699 11.855 1.00 95.88 296 CYS A CA 1
ATOM 2340 C C . CYS A 1 296 ? -13.651 6.991 12.477 1.00 95.88 296 CYS A C 1
ATOM 2342 O O . CYS A 1 296 ? -14.756 7.432 12.156 1.00 95.88 296 CYS A O 1
ATOM 2344 N N . TYR A 1 297 ? -12.823 7.622 13.307 1.00 96.50 297 TYR A N 1
ATOM 2345 C CA . TYR A 1 297 ? -13.027 8.970 13.821 1.00 96.50 297 TYR A CA 1
ATOM 2346 C C . TYR A 1 297 ? -11.810 9.845 13.487 1.00 96.50 297 TYR A C 1
ATOM 2348 O O . TYR A 1 297 ? -10.802 9.850 14.200 1.00 96.50 297 TYR A O 1
ATOM 2356 N N . ALA A 1 298 ? -11.903 10.615 12.398 1.00 96.31 298 ALA A N 1
ATOM 2357 C CA . ALA A 1 298 ? -10.826 11.482 11.920 1.00 96.31 298 ALA A CA 1
ATOM 2358 C C . ALA A 1 298 ? -10.822 12.832 12.662 1.00 96.31 298 ALA A C 1
ATOM 2360 O O . ALA A 1 298 ? -11.103 13.885 12.095 1.00 96.31 298 ALA A O 1
ATOM 2361 N N . GLY A 1 299 ? -10.520 12.811 13.962 1.00 91.94 299 GLY A N 1
ATOM 2362 C CA . GLY A 1 299 ? -10.521 14.003 14.826 1.00 91.94 299 GLY A CA 1
ATOM 2363 C C . GLY A 1 299 ? -9.292 14.916 14.702 1.00 91.94 299 GLY A C 1
ATOM 2364 O O . GLY A 1 299 ? -9.188 15.900 15.433 1.00 91.94 299 GLY A O 1
ATOM 2365 N N . GLY A 1 300 ? -8.330 14.582 13.836 1.00 91.31 300 GLY A N 1
ATOM 2366 C CA . GLY A 1 300 ? -7.131 15.390 13.614 1.00 91.31 300 GLY A CA 1
ATOM 2367 C C . GLY A 1 300 ? -7.430 16.762 12.981 1.00 91.31 300 GLY A C 1
ATOM 2368 O O . GLY A 1 300 ? -8.483 16.954 12.381 1.00 91.31 300 GLY A O 1
ATOM 2369 N N . PRO A 1 301 ? -6.498 17.732 13.068 1.00 91.75 301 PRO A N 1
ATOM 2370 C CA . PRO A 1 301 ? -6.697 19.086 12.534 1.00 9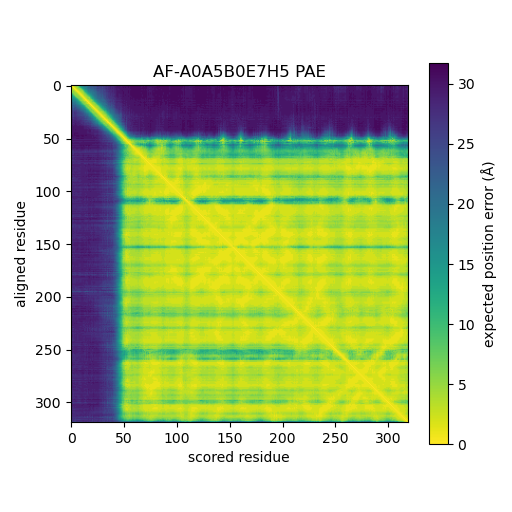1.75 301 PRO A CA 1
ATOM 2371 C C . PRO A 1 301 ? -6.577 19.188 11.000 1.00 91.75 301 PRO A C 1
ATOM 2373 O O . PRO A 1 301 ? -6.721 20.276 10.446 1.00 91.75 301 PRO A O 1
ATOM 2376 N N . GLY A 1 302 ? -6.251 18.090 10.316 1.00 92.69 302 GLY A N 1
ATOM 2377 C CA . GLY A 1 302 ? -6.068 18.020 8.867 1.00 92.69 302 GLY A CA 1
ATOM 2378 C C . GLY A 1 302 ? -6.743 16.783 8.285 1.00 92.69 302 GLY A C 1
ATOM 2379 O O . GLY A 1 302 ? -7.476 16.089 8.988 1.00 92.69 302 GLY A O 1
ATOM 2380 N N . ASN A 1 303 ? -6.483 16.508 7.008 1.00 95.81 303 ASN A N 1
ATOM 2381 C CA . ASN A 1 303 ? -6.998 15.298 6.379 1.00 95.81 303 ASN A CA 1
ATOM 2382 C C . ASN A 1 303 ? -6.385 14.055 7.028 1.00 95.81 303 ASN A C 1
ATOM 2384 O O . ASN A 1 303 ? -5.209 14.045 7.388 1.00 95.81 303 ASN A O 1
ATOM 2388 N N . PHE A 1 304 ? -7.182 12.998 7.111 1.00 97.69 304 PHE A N 1
ATOM 2389 C CA . PHE A 1 304 ? -6.729 11.646 7.384 1.00 97.69 304 PHE A CA 1
ATOM 2390 C C . PHE A 1 304 ? -6.898 10.816 6.112 1.00 97.69 304 PHE A C 1
ATOM 2392 O O . PHE A 1 304 ? -8.002 10.723 5.570 1.00 97.69 304 PHE A O 1
ATOM 2399 N N . ARG A 1 305 ? -5.800 10.260 5.595 1.00 97.75 305 ARG A N 1
ATOM 2400 C CA . ARG A 1 305 ? -5.779 9.529 4.321 1.00 97.75 305 ARG A CA 1
ATOM 2401 C C . ARG A 1 305 ? -5.035 8.225 4.470 1.00 97.75 305 ARG A C 1
ATOM 2403 O O . ARG A 1 305 ? -3.967 8.194 5.076 1.00 97.75 305 ARG A O 1
ATOM 2410 N N . TYR A 1 306 ? -5.547 7.178 3.843 1.00 97.94 306 TYR A N 1
ATOM 2411 C CA . TYR A 1 306 ? -4.872 5.889 3.795 1.00 97.94 306 TYR A CA 1
ATOM 2412 C C . TYR A 1 306 ? -5.042 5.218 2.434 1.00 97.94 306 TYR A C 1
ATOM 2414 O O . TYR A 1 306 ? -6.081 5.354 1.782 1.00 97.94 306 TYR A O 1
ATOM 2422 N N . LEU A 1 307 ? -3.998 4.499 2.025 1.00 98.31 307 LEU A N 1
ATOM 2423 C CA . LEU A 1 307 ? -4.032 3.560 0.913 1.00 98.31 307 LEU A CA 1
ATOM 2424 C C . LEU A 1 307 ? -4.739 2.294 1.395 1.00 98.31 307 LEU A C 1
ATOM 2426 O O . LEU A 1 307 ? -4.365 1.757 2.435 1.00 98.31 307 LEU A O 1
ATOM 2430 N N . LEU A 1 308 ? -5.741 1.835 0.656 1.00 97.38 308 LEU A N 1
ATOM 2431 C CA . LEU A 1 308 ? -6.521 0.640 0.957 1.00 97.38 308 LEU A CA 1
ATOM 2432 C C . LEU A 1 308 ? -6.516 -0.280 -0.254 1.00 97.38 308 LEU A C 1
ATOM 2434 O O . LEU A 1 308 ? -6.917 0.147 -1.336 1.00 97.38 308 LEU A O 1
ATOM 2438 N N . TYR A 1 309 ? -6.129 -1.536 -0.063 1.00 96.56 309 TYR A N 1
ATOM 2439 C CA . TYR A 1 309 ? -6.356 -2.594 -1.046 1.00 96.56 309 TYR A CA 1
ATOM 2440 C C . TYR A 1 309 ? -7.461 -3.529 -0.569 1.00 96.56 309 TYR A C 1
ATOM 2442 O O . TYR A 1 309 ? -7.595 -3.735 0.631 1.00 96.56 309 TYR A O 1
ATOM 2450 N N . LYS A 1 310 ? -8.243 -4.093 -1.489 1.00 93.62 310 LYS A N 1
ATOM 2451 C CA . LYS A 1 310 ? -9.253 -5.116 -1.190 1.00 93.62 310 LYS A CA 1
ATOM 2452 C C . LYS A 1 310 ? -9.516 -6.008 -2.396 1.00 93.62 310 LYS A C 1
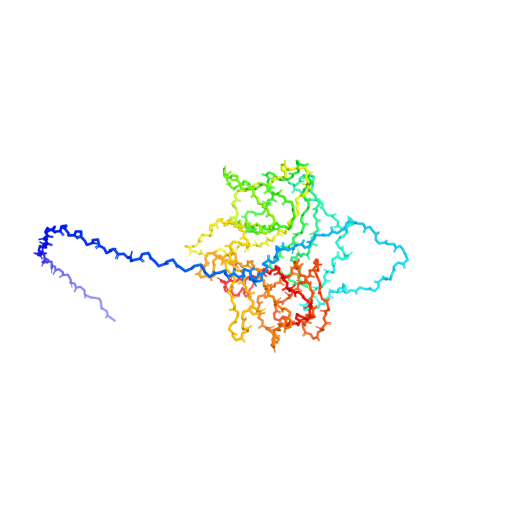ATOM 2454 O O . LYS A 1 310 ? -9.407 -5.542 -3.533 1.00 93.62 310 LYS A O 1
ATOM 2459 N N . ASP A 1 311 ? -9.895 -7.253 -2.146 1.00 92.69 311 ASP A N 1
ATOM 2460 C CA . ASP A 1 311 ? -10.380 -8.187 -3.160 1.00 92.69 311 ASP A CA 1
ATOM 2461 C C . ASP A 1 311 ? -11.824 -7.855 -3.558 1.00 92.69 311 ASP A C 1
ATOM 2463 O O . ASP A 1 311 ? -12.608 -7.357 -2.750 1.00 92.69 311 ASP A O 1
ATOM 2467 N N . MET A 1 312 ? -12.161 -8.036 -4.836 1.00 92.38 312 MET A N 1
ATOM 2468 C CA . MET A 1 312 ? -13.467 -7.692 -5.408 1.00 92.38 312 MET A CA 1
ATOM 2469 C C . MET A 1 312 ? -13.794 -8.599 -6.607 1.00 92.38 312 MET A C 1
ATOM 2471 O O . MET A 1 312 ? -12.953 -9.335 -7.107 1.00 92.38 312 MET A O 1
ATOM 2475 N N . ASN A 1 313 ? -15.029 -8.510 -7.112 1.00 94.94 313 ASN A N 1
ATOM 2476 C CA . ASN A 1 313 ? -15.434 -9.026 -8.431 1.00 94.94 313 ASN A CA 1
ATOM 2477 C C . ASN A 1 313 ? -15.222 -10.534 -8.669 1.00 94.94 313 ASN A C 1
ATOM 2479 O O . ASN A 1 313 ? -15.192 -10.987 -9.816 1.00 94.94 313 ASN A O 1
ATOM 2483 N N . ARG A 1 314 ? -15.109 -11.332 -7.605 1.00 94.88 314 ARG A N 1
ATOM 2484 C CA . ARG A 1 314 ? -15.001 -12.793 -7.671 1.00 94.88 314 ARG A CA 1
ATOM 2485 C C . ARG A 1 314 ? -15.954 -13.453 -6.688 1.00 94.88 314 ARG A C 1
ATOM 2487 O O . ARG A 1 314 ? -16.365 -12.861 -5.691 1.00 94.88 314 ARG A O 1
ATOM 2494 N N . HIS A 1 315 ? -16.339 -14.685 -7.004 1.00 94.00 315 HIS A N 1
ATOM 2495 C CA . HIS A 1 315 ? -17.086 -15.511 -6.066 1.00 94.00 315 HIS A CA 1
ATOM 2496 C C . HIS A 1 315 ? -16.186 -15.926 -4.902 1.00 94.00 315 HIS A C 1
ATOM 2498 O O . HIS A 1 315 ? -15.009 -16.221 -5.094 1.00 94.00 315 HIS A O 1
ATOM 2504 N N . VAL A 1 316 ? -16.771 -15.994 -3.705 1.00 91.12 316 VAL A N 1
ATOM 2505 C CA . VAL A 1 316 ? -16.095 -16.542 -2.526 1.00 91.12 316 VAL A CA 1
ATOM 2506 C C . VAL A 1 316 ? -15.724 -17.998 -2.807 1.00 91.12 316 VAL A C 1
ATOM 2508 O O . VAL A 1 316 ? -16.596 -18.811 -3.124 1.00 91.12 316 VAL A O 1
ATOM 2511 N N . GLN A 1 317 ? -14.434 -18.316 -2.704 1.00 87.44 317 GLN A N 1
ATOM 2512 C CA . GLN A 1 317 ? -13.945 -19.686 -2.828 1.00 87.44 317 GLN A CA 1
ATOM 2513 C C . GLN A 1 317 ? -14.400 -20.506 -1.616 1.00 87.44 317 GLN A C 1
ATOM 2515 O O . GLN A 1 317 ? -14.376 -20.024 -0.485 1.00 87.44 317 GLN A O 1
ATOM 2520 N N . LEU A 1 318 ? -14.857 -21.736 -1.856 1.00 85.81 318 LEU A N 1
ATOM 2521 C CA . LEU A 1 318 ? -15.444 -22.594 -0.818 1.00 85.81 318 LEU A CA 1
ATOM 2522 C C . LEU A 1 318 ? -14.517 -23.735 -0.371 1.00 85.81 318 LEU A C 1
ATOM 2524 O O . LEU A 1 318 ? -14.884 -24.477 0.541 1.00 85.81 318 LEU A O 1
ATOM 2528 N N . THR A 1 319 ? -13.362 -23.899 -1.021 1.00 74.31 319 THR A N 1
ATOM 2529 C CA . THR A 1 319 ? -12.420 -25.013 -0.828 1.00 74.31 319 THR A CA 1
ATOM 2530 C C . THR A 1 319 ? -10.995 -24.582 -1.099 1.00 74.31 319 THR A C 1
ATOM 2532 O O . THR A 1 319 ? -10.805 -23.983 -2.183 1.00 74.31 319 THR A O 1
#

Nearest PDB structures (foldseek):
  1sq4-assembly1_A  TM=9.601E-01  e=3.587E-35  Pseudomonas aeruginosa
  1sq4-assembly1_B  TM=9.585E-01  e=2.632E-34  Pseudomonas aeruginosa
  1sef-assembly1_A  TM=9.331E-01  e=3.137E-25  Enterococcus faecalis V583
  4e2q-assembly1_B  TM=9.605E-01  e=1.013E-23  Arabidopsis thaliana
  1sfn-assembly1_A  TM=9.427E-01  e=8.230E-23  Deinococcus radiodurans

InterPro domains:
  IPR011051 RmlC-like cupin domain superfamily [SSF51182] (67-318)
  IPR013096 Cupin 2, conserved barrel [PF07883] (120-188)
  IPR014710 RmlC-like jelly roll fold [G3DSA:2.60.120.10] (56-318)
  IPR017627 (S)-ureidoglycine aminohydrolase [PTHR34571] (30-317)
  IPR017627 (S)-ureidoglycine aminohydrolase [TIGR03214] (68-317)
  IPR044697 (S)-ureidoglycine aminohydrolase, C-terminal cupin domain [cd02212] (222-314)
  IPR044704 (S)-ureidoglycine aminohydrolase, N-terminal cupin domain [cd02211] (89-206)

Secondary structure (DSSP, 8-state):
------------------------------------------------PPPP------PPPPTTS----S-EE-SSEEEE-GGG--GGG-BPPTTEEEEEEEEEE---TTS--SEEEEEEEEEEEEEESS----TTEEEEEEEEES-EEEEETTEEEEE-TTEEEEE-TT--EEEE--SSS-EEEEEEEEE----TT--PPPEEEEGGGSPEEEPTTTTTSEEEEE-S-SS-TT--EEEEEEEE-TT-EEEEEE--S--EEEEEEESEEEEEETTEEEEEETT-EEEE-TT--EEEE--SSS-EEEEEEEE-SSPPP--

Organism: NCBI:txid254787

Sequence (319 aa):
MICSKNAFYNRGCFPLTPHQSRSVRGRLKIETPAYNHSHRYHNGGPRVRKATYFTPRTEVPAQTELITDRSVVTEAYTVIPRGALRDSVVSELPGWNRTATWILNRPVASGATTFSQYLLEVAAGGGSTDPEPEEGVEGFIFILEGRLTLTLERDEHELEPGGFAFLPAGYPWTAKNIQTEPAKFQWIRKAYQPLAGYEPAPIIGNEREMDASGMPGTDNKWRTTRMIPTDDLAYDMHVNIVTFEAGAVIPFAETHVMEHGLYVLEGKSVYRLNQDWVEIQEGDYVSLRAFCPQACYAGGPGNFRYLLYKDMNRHVQLT

pLDDT: mean 84.1, std 23.32, range [26.75, 98.81]

Solvent-accessible surface area (backbone atoms only — not comparable to full-atom values): 18480 Å² total; per-residue (Å²): 135,88,87,81,89,86,91,86,87,89,91,85,88,88,87,86,86,86,85,86,80,83,88,81,94,74,90,78,84,78,83,77,80,90,79,90,73,95,70,88,73,80,87,76,68,83,76,79,73,78,88,61,48,50,76,75,62,57,74,79,78,64,93,86,58,79,85,82,71,79,63,44,81,55,96,46,38,35,34,46,43,38,86,72,49,33,62,94,63,50,41,74,52,83,54,50,39,64,41,46,29,40,78,78,42,58,59,38,97,86,56,45,63,69,48,33,32,32,42,39,38,25,33,52,74,13,32,20,80,55,61,75,91,51,60,56,35,21,38,37,40,39,31,43,36,47,41,39,34,33,30,53,78,85,49,78,43,80,35,42,59,46,14,36,36,42,38,36,49,61,58,63,45,32,40,33,17,86,43,84,59,52,18,29,30,40,42,37,36,32,70,60,79,88,48,95,99,48,75,55,73,70,43,75,53,39,60,88,80,50,76,59,52,50,45,90,95,43,88,57,29,36,26,38,32,68,78,50,74,87,88,47,68,45,45,48,59,45,51,31,41,44,39,28,33,54,70,29,65,47,94,52,67,49,65,49,70,56,40,33,42,36,39,25,30,27,44,32,33,42,32,32,54,59,92,44,79,44,81,47,39,48,42,20,35,36,40,33,27,58,51,36,27,34,30,39,38,19,71,31,99,47,52,25,30,29,42,34,41,34,59,43,77,67,81,85,80,90,126